Protein AF-A0A7Y2BTS1-F1 (afdb_monomer)

Structure (mmCIF, N/CA/C/O backbone):
data_AF-A0A7Y2BTS1-F1
#
_entry.id   AF-A0A7Y2BTS1-F1
#
loop_
_atom_site.group_PDB
_atom_site.id
_atom_site.type_symbol
_atom_site.label_atom_id
_atom_site.label_alt_id
_atom_site.label_comp_id
_atom_site.label_asym_id
_atom_site.label_entity_id
_atom_site.label_seq_id
_atom_site.pdbx_PDB_ins_code
_atom_site.Cartn_x
_atom_site.Cartn_y
_atom_site.Cartn_z
_atom_site.occupancy
_atom_site.B_iso_or_equiv
_atom_site.auth_seq_id
_atom_site.auth_comp_id
_atom_site.auth_asym_id
_atom_site.auth_atom_id
_atom_site.pdbx_PDB_model_num
ATOM 1 N N . MET A 1 1 ? 2.165 4.620 -6.516 1.00 86.62 1 MET A N 1
ATOM 2 C CA . MET A 1 1 ? 3.034 3.462 -6.844 1.00 86.62 1 MET A CA 1
ATOM 3 C C . MET A 1 1 ? 2.668 2.226 -6.031 1.00 86.62 1 MET A C 1
ATOM 5 O O . MET A 1 1 ? 2.229 1.261 -6.633 1.00 86.62 1 MET A O 1
ATOM 9 N N . LEU A 1 2 ? 2.795 2.242 -4.695 1.00 92.69 2 LEU A N 1
ATOM 10 C CA . LEU A 1 2 ? 2.495 1.068 -3.858 1.00 92.69 2 LEU A CA 1
ATOM 11 C C . LEU A 1 2 ? 1.050 0.572 -4.017 1.00 92.69 2 LEU A C 1
ATOM 13 O O . LEU A 1 2 ? 0.850 -0.603 -4.301 1.00 92.69 2 LEU A O 1
ATOM 17 N N . THR A 1 3 ? 0.068 1.476 -3.942 1.00 94.44 3 THR A N 1
ATOM 18 C CA . THR A 1 3 ? -1.348 1.172 -4.217 1.00 94.44 3 THR A CA 1
ATOM 19 C C . THR A 1 3 ? -1.511 0.492 -5.574 1.00 94.44 3 THR A C 1
ATOM 21 O O . THR A 1 3 ? -2.177 -0.527 -5.681 1.00 94.44 3 THR A O 1
ATOM 24 N N . ARG A 1 4 ? -0.810 0.984 -6.606 1.00 93.94 4 ARG A N 1
ATOM 25 C CA . ARG A 1 4 ? -0.838 0.394 -7.950 1.00 93.94 4 ARG A CA 1
ATOM 26 C C . ARG A 1 4 ? -0.290 -1.027 -7.978 1.00 93.94 4 ARG A C 1
ATOM 28 O O . ARG A 1 4 ? -0.976 -1.905 -8.480 1.00 93.94 4 ARG A O 1
ATOM 35 N N . LEU A 1 5 ? 0.892 -1.247 -7.404 1.00 95.25 5 LEU A N 1
ATOM 36 C CA . LEU A 1 5 ? 1.516 -2.569 -7.314 1.00 95.25 5 LEU A CA 1
ATOM 37 C C . LEU A 1 5 ? 0.623 -3.578 -6.597 1.00 95.25 5 LEU A C 1
ATOM 39 O O . LEU A 1 5 ? 0.469 -4.703 -7.059 1.00 95.25 5 LEU A O 1
ATOM 43 N N . TYR A 1 6 ? 0.041 -3.173 -5.474 1.00 96.50 6 TYR A N 1
ATOM 44 C CA . TYR A 1 6 ? -0.759 -4.066 -4.649 1.00 96.50 6 TYR A CA 1
ATOM 45 C C . TYR A 1 6 ? -2.118 -4.369 -5.306 1.00 96.50 6 TYR A C 1
ATOM 47 O O . TYR A 1 6 ? -2.554 -5.519 -5.292 1.00 96.50 6 TYR A O 1
ATOM 55 N N . THR A 1 7 ? -2.742 -3.390 -5.975 1.00 96.75 7 THR A N 1
ATOM 56 C CA . THR A 1 7 ? -3.927 -3.622 -6.820 1.00 96.75 7 THR A CA 1
ATOM 57 C C . THR A 1 7 ? -3.623 -4.600 -7.957 1.00 96.75 7 THR A C 1
ATOM 59 O O . THR A 1 7 ? -4.345 -5.584 -8.111 1.00 96.75 7 THR A O 1
ATOM 62 N N . ASP A 1 8 ? -2.549 -4.379 -8.725 1.00 97.12 8 ASP A N 1
ATOM 63 C CA . ASP A 1 8 ? -2.160 -5.274 -9.825 1.00 97.12 8 ASP A CA 1
ATOM 64 C C . ASP A 1 8 ? -1.844 -6.688 -9.319 1.00 97.12 8 ASP A C 1
ATOM 66 O O . ASP A 1 8 ? -2.210 -7.670 -9.965 1.00 97.12 8 ASP A O 1
ATOM 70 N N . PHE A 1 9 ? -1.212 -6.810 -8.149 1.00 97.62 9 PHE A N 1
ATOM 71 C CA . PHE A 1 9 ? -0.966 -8.098 -7.508 1.00 97.62 9 PHE A CA 1
ATOM 72 C C . PHE A 1 9 ? -2.275 -8.835 -7.199 1.00 97.62 9 PHE A C 1
ATOM 74 O O . PHE A 1 9 ? -2.427 -9.992 -7.592 1.00 97.62 9 PHE A O 1
ATOM 81 N N . LEU A 1 10 ? -3.231 -8.175 -6.535 1.00 96.56 10 LEU A N 1
ATOM 82 C CA . LEU A 1 10 ? -4.521 -8.780 -6.186 1.00 96.56 10 LEU A CA 1
ATOM 83 C C . LEU A 1 10 ? -5.284 -9.223 -7.438 1.00 96.56 10 LEU A C 1
ATOM 85 O O . LEU A 1 10 ? -5.817 -10.331 -7.485 1.00 96.56 10 LEU A O 1
ATOM 89 N N . LEU A 1 11 ? -5.257 -8.400 -8.485 1.00 96.25 11 LEU A N 1
ATOM 90 C CA . LEU A 1 11 ? -5.814 -8.747 -9.787 1.00 96.25 11 LEU A CA 1
ATOM 91 C C . LEU A 1 11 ? -5.115 -9.962 -10.407 1.00 96.25 11 LEU A C 1
ATOM 93 O O . LEU A 1 11 ? -5.789 -10.847 -10.935 1.00 96.25 11 LEU A O 1
ATOM 97 N N . ALA A 1 12 ? -3.783 -10.027 -10.344 1.00 96.44 12 ALA A N 1
ATOM 98 C CA . ALA A 1 12 ? -2.999 -11.134 -10.890 1.00 96.44 12 ALA A CA 1
ATOM 99 C C . ALA A 1 12 ? -3.315 -12.471 -10.199 1.00 96.44 12 ALA A C 1
ATOM 101 O O . ALA A 1 12 ? -3.287 -13.515 -10.847 1.00 96.44 12 ALA A O 1
ATOM 102 N N . VAL A 1 13 ? -3.672 -12.449 -8.910 1.00 95.38 13 VAL A N 1
ATOM 103 C CA . VAL A 1 13 ? -4.110 -13.643 -8.162 1.00 95.38 13 VAL A CA 1
ATOM 104 C C . VAL A 1 13 ? -5.625 -13.885 -8.221 1.00 95.38 13 VAL A C 1
ATOM 106 O O . VAL A 1 13 ? -6.146 -14.721 -7.486 1.00 95.38 13 VAL A O 1
ATOM 109 N N . GLY A 1 14 ? -6.339 -13.192 -9.114 1.00 94.62 14 GLY A N 1
ATOM 110 C CA . GLY A 1 14 ? -7.758 -13.428 -9.394 1.00 94.62 14 GLY A CA 1
ATOM 111 C C . GLY A 1 14 ? -8.732 -12.818 -8.384 1.00 94.62 14 GLY A C 1
ATOM 112 O O . GLY A 1 14 ? -9.894 -13.221 -8.357 1.00 94.62 14 GLY A O 1
ATOM 113 N N . ARG A 1 15 ? -8.282 -11.868 -7.560 1.00 95.19 15 ARG A N 1
ATOM 114 C CA . ARG A 1 15 ? -9.135 -11.125 -6.619 1.00 95.19 15 ARG A CA 1
ATOM 115 C C . ARG A 1 15 ? -9.700 -9.860 -7.271 1.00 95.19 15 ARG A C 1
ATOM 117 O O . ARG A 1 15 ? -9.279 -9.473 -8.362 1.00 95.19 15 ARG A O 1
ATOM 124 N N . ASP A 1 16 ? -10.661 -9.216 -6.608 1.00 94.62 16 ASP A N 1
ATOM 125 C CA . ASP A 1 16 ? -11.331 -8.009 -7.111 1.00 94.62 16 ASP A CA 1
ATOM 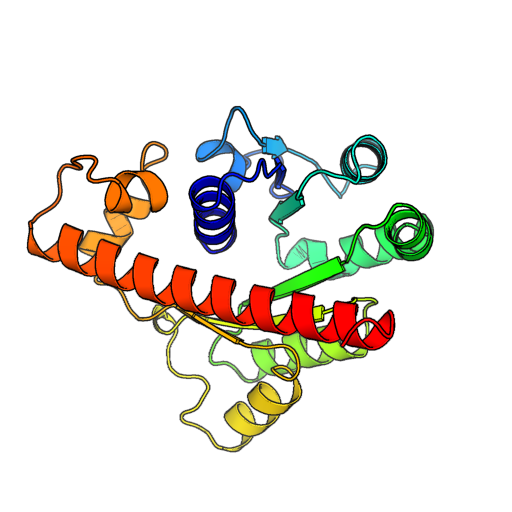126 C C . ASP A 1 16 ? -11.199 -6.818 -6.143 1.00 94.62 16 ASP A C 1
ATOM 128 O O . ASP A 1 16 ? -12.158 -6.471 -5.453 1.00 94.62 16 ASP A O 1
ATOM 132 N N . PRO A 1 17 ? -10.036 -6.151 -6.074 1.00 96.81 17 PRO A N 1
ATOM 133 C CA . PRO A 1 17 ? -9.861 -5.009 -5.181 1.00 96.81 17 PRO A CA 1
ATOM 134 C C . PRO A 1 17 ? -10.742 -3.812 -5.571 1.00 96.81 17 PRO A C 1
ATOM 136 O O . PRO A 1 17 ? -11.001 -3.582 -6.753 1.00 96.81 17 PRO A O 1
ATOM 139 N N . LEU A 1 18 ? -11.171 -3.010 -4.600 1.00 97.88 18 LEU A N 1
ATOM 140 C CA . LEU A 1 18 ? -11.662 -1.647 -4.820 1.00 97.88 18 LEU A CA 1
ATOM 141 C C . LEU A 1 18 ? -10.679 -0.651 -4.205 1.00 97.88 18 LEU A C 1
ATOM 143 O O . LEU A 1 18 ? -10.296 -0.785 -3.043 1.00 97.88 18 LEU A O 1
ATOM 147 N N . VAL A 1 19 ? -10.288 0.365 -4.970 1.00 97.88 19 VAL A N 1
ATOM 148 C CA . VAL A 1 19 ? -9.406 1.424 -4.475 1.00 97.88 19 VAL A CA 1
ATOM 149 C C . VAL A 1 19 ? -10.232 2.592 -3.937 1.00 97.88 19 VAL A C 1
ATOM 151 O O . VAL A 1 19 ? -11.011 3.203 -4.661 1.00 97.88 19 VAL A O 1
ATOM 154 N N . ILE A 1 20 ? -10.042 2.940 -2.671 1.00 97.50 20 ILE A N 1
ATOM 155 C CA . ILE A 1 20 ? -10.579 4.156 -2.062 1.00 97.50 20 ILE A CA 1
ATOM 156 C C . ILE A 1 20 ? -9.474 5.211 -2.117 1.00 97.50 20 ILE A C 1
ATOM 158 O O . ILE A 1 20 ? -8.509 5.159 -1.359 1.00 97.50 20 ILE A O 1
ATOM 162 N N . ASP A 1 21 ? -9.596 6.159 -3.037 1.00 97.00 21 ASP A N 1
ATOM 163 C CA . ASP A 1 21 ? -8.619 7.221 -3.248 1.00 97.00 21 ASP A CA 1
ATOM 164 C C . ASP A 1 21 ? -8.985 8.449 -2.409 1.00 97.00 21 ASP A C 1
ATOM 166 O O . ASP A 1 21 ? -9.945 9.166 -2.702 1.00 97.00 21 ASP A O 1
ATOM 170 N N . ALA A 1 22 ? -8.224 8.695 -1.341 1.00 96.12 22 ALA A N 1
ATOM 171 C CA . ALA A 1 22 ? -8.450 9.833 -0.456 1.00 96.12 22 ALA A CA 1
ATOM 172 C C . ALA A 1 22 ? -7.758 11.124 -0.938 1.00 96.12 22 ALA A C 1
ATOM 174 O O . ALA A 1 22 ? -7.795 12.147 -0.245 1.00 96.12 22 ALA A O 1
ATOM 175 N N . ASN A 1 23 ? -7.119 11.119 -2.114 1.00 92.88 23 ASN A N 1
ATOM 176 C CA . ASN A 1 23 ? -6.471 12.290 -2.698 1.00 92.88 23 ASN A CA 1
ATOM 177 C C . ASN A 1 23 ? -7.452 13.140 -3.529 1.00 92.88 23 ASN A C 1
ATOM 179 O O . ASN A 1 23 ? -7.235 13.412 -4.706 1.00 92.88 23 ASN A O 1
ATOM 183 N N . SER A 1 24 ? -8.552 13.558 -2.902 1.00 92.12 24 SER A N 1
ATOM 184 C CA . SER A 1 24 ? -9.567 14.427 -3.509 1.00 92.12 24 SER A CA 1
ATOM 185 C C . SER A 1 24 ? -9.071 15.877 -3.703 1.00 92.12 24 SER A C 1
ATOM 187 O O . SER A 1 24 ? -8.390 16.395 -2.809 1.00 92.12 24 SER A O 1
ATOM 189 N N . PRO A 1 25 ? -9.517 16.584 -4.767 1.00 87.44 25 PRO A N 1
ATOM 190 C CA . PRO A 1 25 ? -10.465 16.130 -5.796 1.00 87.44 25 PRO A CA 1
ATOM 191 C C . PRO A 1 25 ? -9.830 15.404 -6.987 1.00 87.44 25 PRO A C 1
ATOM 193 O O . PRO A 1 25 ? -10.569 14.817 -7.771 1.00 87.44 25 PRO A O 1
ATOM 196 N N . GLU A 1 26 ? -8.509 15.466 -7.160 1.00 84.81 26 GLU A N 1
ATOM 197 C CA . GLU A 1 26 ? -7.869 15.007 -8.395 1.00 84.81 26 GLU A CA 1
ATOM 198 C C . GLU A 1 26 ? -7.870 13.480 -8.543 1.00 84.81 26 GLU A C 1
ATOM 200 O O . GLU A 1 26 ? -8.105 12.993 -9.643 1.00 84.81 26 GLU A O 1
ATOM 205 N N . GLY A 1 27 ? -7.643 12.740 -7.453 1.00 82.25 27 GLY A N 1
ATOM 206 C CA . GLY A 1 27 ? -7.531 11.280 -7.445 1.00 82.25 27 GLY A CA 1
ATOM 207 C C . GLY A 1 27 ? -6.289 10.784 -8.190 1.00 82.25 27 GLY A C 1
ATOM 208 O O . GLY A 1 27 ? -6.218 10.805 -9.416 1.00 82.25 27 GLY A O 1
ATOM 209 N N . THR A 1 28 ? -5.275 10.316 -7.465 1.0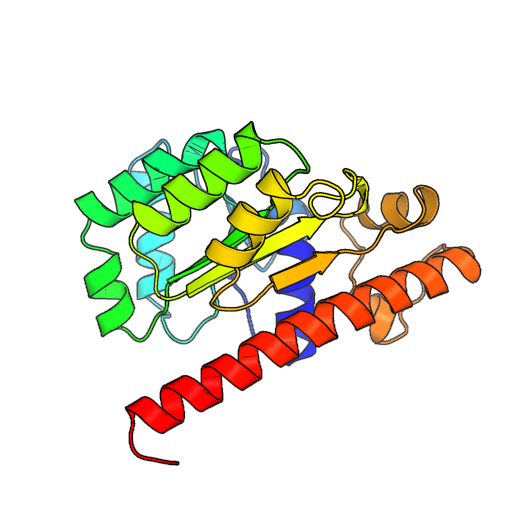0 87.06 28 THR A N 1
ATOM 210 C CA . THR A 1 28 ? -4.059 9.773 -8.094 1.00 87.06 28 THR A CA 1
ATOM 211 C C . THR A 1 28 ? -4.232 8.312 -8.484 1.00 87.06 28 THR A C 1
ATOM 213 O O . THR A 1 28 ? -3.956 7.940 -9.622 1.00 87.06 28 THR A O 1
ATOM 216 N N . ALA A 1 29 ? -4.701 7.476 -7.562 1.00 89.75 29 ALA A N 1
ATOM 217 C CA . ALA A 1 29 ? -4.954 6.071 -7.831 1.00 89.75 29 ALA A CA 1
ATOM 218 C C . ALA A 1 29 ? -6.145 5.874 -8.777 1.00 89.75 29 ALA A C 1
ATOM 220 O O . ALA A 1 29 ? -6.131 4.948 -9.590 1.00 89.75 29 ALA A O 1
ATOM 221 N N . ALA A 1 30 ? -7.132 6.772 -8.723 1.00 92.25 30 ALA A N 1
ATOM 222 C CA . ALA A 1 30 ? -8.292 6.727 -9.603 1.00 92.25 30 ALA A CA 1
ATOM 223 C C . ALA A 1 30 ? -7.941 6.890 -11.089 1.00 92.25 30 ALA A C 1
ATOM 225 O O . ALA A 1 30 ? -8.577 6.270 -11.938 1.00 92.25 30 ALA A O 1
ATOM 226 N N . GLY A 1 31 ? -6.880 7.642 -11.405 1.00 91.25 31 GLY A N 1
ATOM 227 C CA . GLY A 1 31 ? -6.371 7.758 -12.773 1.00 91.25 31 GLY A CA 1
ATOM 228 C C . GLY A 1 31 ? -5.860 6.435 -13.356 1.00 91.25 31 GLY A C 1
ATOM 229 O O . GLY A 1 31 ? -5.965 6.231 -14.559 1.00 91.25 31 GLY A O 1
ATOM 230 N N . TYR A 1 32 ? -5.355 5.524 -12.517 1.00 92.25 32 TYR A N 1
ATOM 231 C CA . TYR A 1 32 ? -4.874 4.199 -12.940 1.00 92.25 32 TYR A CA 1
ATOM 232 C C . TYR A 1 32 ? -5.981 3.137 -12.972 1.00 92.25 32 TYR A C 1
ATOM 234 O O . TYR A 1 32 ? -5.851 2.120 -13.644 1.00 92.25 32 TYR A O 1
ATOM 242 N N . TYR A 1 33 ? -7.060 3.344 -12.214 1.00 93.38 33 TYR A N 1
ATOM 243 C CA . TYR A 1 33 ? -8.105 2.346 -11.979 1.00 93.38 33 TYR A CA 1
ATOM 244 C C . TYR A 1 33 ? -9.511 2.963 -12.040 1.00 93.38 33 TYR A C 1
ATOM 246 O O . TYR A 1 33 ? -10.268 2.832 -11.073 1.00 93.38 33 TYR A O 1
ATOM 254 N N . PRO A 1 34 ? -9.902 3.631 -13.141 1.00 92.31 34 PRO A N 1
ATOM 255 C CA . PRO A 1 34 ? -11.144 4.407 -13.196 1.00 92.31 34 PRO A CA 1
ATOM 256 C C . PRO A 1 34 ? -12.397 3.565 -12.910 1.00 92.31 34 PRO A C 1
ATOM 258 O O . PRO A 1 34 ? -13.289 4.015 -12.199 1.00 92.31 34 PRO A O 1
ATOM 261 N N . ASP A 1 35 ? -12.429 2.310 -13.364 1.00 93.06 35 ASP A N 1
ATOM 262 C CA . ASP A 1 35 ? -13.580 1.409 -13.179 1.00 93.06 35 ASP A CA 1
ATOM 263 C C . ASP A 1 35 ? -13.580 0.659 -11.835 1.00 93.06 35 ASP A C 1
ATOM 265 O O . ASP A 1 35 ? -14.463 -0.149 -11.549 1.00 93.06 35 ASP A O 1
ATOM 269 N N . ARG A 1 36 ? -12.550 0.874 -11.014 1.00 94.94 36 ARG A N 1
ATOM 270 C CA . ARG A 1 36 ? -12.295 0.129 -9.770 1.00 94.94 36 ARG A CA 1
ATOM 271 C C . ARG A 1 36 ? -11.734 1.025 -8.673 1.00 94.94 36 ARG A C 1
ATOM 273 O O . ARG A 1 36 ? -11.001 0.576 -7.788 1.00 94.94 36 ARG A O 1
ATOM 280 N N . SER A 1 37 ? -12.111 2.295 -8.720 1.00 96.81 37 SER A N 1
ATOM 281 C CA . SER A 1 37 ? -11.761 3.275 -7.711 1.00 96.81 37 SER A CA 1
ATOM 282 C C . SER A 1 37 ? -12.937 4.183 -7.380 1.00 96.81 37 SER A C 1
ATOM 284 O O . SER A 1 37 ? -13.822 4.420 -8.201 1.00 96.81 37 SER A O 1
ATOM 286 N N . ILE A 1 38 ? -12.935 4.703 -6.158 1.00 96.56 38 ILE A N 1
ATOM 287 C CA . ILE A 1 38 ? -13.798 5.802 -5.739 1.00 96.56 38 ILE A CA 1
ATOM 288 C C . ILE A 1 38 ? -12.932 6.898 -5.128 1.00 96.56 38 ILE A C 1
ATOM 290 O O . ILE A 1 38 ? -12.080 6.622 -4.286 1.00 96.56 38 ILE A O 1
ATOM 294 N N . ILE A 1 39 ? -13.147 8.145 -5.544 1.00 97.12 39 ILE A N 1
ATOM 295 C CA . ILE A 1 39 ? -12.490 9.304 -4.932 1.00 97.12 39 ILE A CA 1
ATOM 296 C C . ILE A 1 39 ? -13.343 9.765 -3.753 1.00 97.12 39 ILE A C 1
ATOM 298 O O . ILE A 1 39 ? -14.537 10.037 -3.908 1.00 97.12 39 ILE A O 1
ATOM 302 N N . VAL A 1 40 ? -12.732 9.884 -2.576 1.00 96.81 40 VAL A N 1
ATOM 303 C CA . VAL A 1 40 ? -13.400 10.336 -1.352 1.00 96.81 40 VAL A CA 1
ATOM 304 C C . VAL A 1 40 ? -12.676 11.534 -0.746 1.00 96.81 40 VAL A C 1
ATOM 306 O O . VAL A 1 40 ? -11.453 11.570 -0.636 1.00 96.81 40 VAL A O 1
ATOM 309 N N . ASP A 1 41 ? -13.440 12.532 -0.303 1.00 95.81 41 ASP A N 1
ATOM 310 C CA . ASP A 1 41 ? -12.900 13.622 0.511 1.00 95.81 41 ASP A CA 1
ATOM 311 C C . ASP A 1 41 ? -13.093 13.295 1.992 1.00 95.81 41 ASP A C 1
ATOM 313 O O . ASP A 1 41 ? -14.151 13.564 2.569 1.00 95.81 41 ASP A O 1
ATOM 317 N N . LEU A 1 42 ? -12.055 12.751 2.628 1.00 95.19 42 LEU A N 1
ATOM 318 C CA . LEU A 1 42 ? -12.078 12.451 4.063 1.00 95.19 42 LEU A CA 1
ATOM 319 C C . LEU A 1 42 ? -12.187 13.708 4.938 1.00 95.19 42 LEU A C 1
ATOM 321 O O . LEU A 1 42 ? -12.391 13.593 6.146 1.00 95.19 42 LEU A O 1
ATOM 325 N N . ASN A 1 43 ? -12.094 14.920 4.374 1.00 94.62 43 ASN A N 1
ATOM 326 C CA . ASN A 1 43 ? -12.400 16.145 5.108 1.00 94.62 43 ASN A CA 1
ATOM 327 C C . ASN A 1 43 ? -13.886 16.456 5.224 1.00 94.62 43 ASN A C 1
ATOM 329 O O . ASN A 1 43 ? -14.258 17.355 5.980 1.00 94.62 43 ASN A O 1
ATOM 333 N N . ARG A 1 44 ? -14.731 15.725 4.502 1.00 96.00 44 ARG A N 1
ATOM 334 C CA . ARG A 1 44 ? -16.179 15.880 4.521 1.00 96.00 44 ARG A CA 1
ATOM 335 C C . ARG A 1 44 ? -16.793 14.630 5.125 1.00 96.00 44 ARG A C 1
ATOM 337 O O . ARG A 1 44 ? -16.490 13.529 4.683 1.00 96.00 44 ARG A O 1
ATOM 344 N N . VAL A 1 45 ? -17.752 14.815 6.031 1.00 95.44 45 VAL A N 1
ATOM 345 C CA . VAL A 1 45 ? -18.535 13.713 6.620 1.00 95.44 45 VAL A CA 1
ATOM 346 C C . VAL A 1 45 ? -19.094 12.789 5.536 1.00 95.44 45 VAL A C 1
ATOM 348 O O . VAL A 1 45 ? -18.991 11.576 5.639 1.00 95.44 45 VAL A O 1
ATOM 351 N N . LYS A 1 46 ? -19.595 13.348 4.425 1.00 96.69 46 LYS A N 1
ATOM 352 C CA . LYS A 1 46 ? -20.073 12.540 3.295 1.00 96.69 46 LYS A CA 1
ATOM 353 C C . LYS A 1 46 ? -18.989 11.616 2.721 1.00 96.69 46 LYS A C 1
ATOM 355 O O . LYS A 1 46 ? -19.298 10.474 2.407 1.00 96.69 46 LYS A O 1
ATOM 360 N N . GLY A 1 47 ? -17.754 12.096 2.558 1.00 95.88 47 GLY A N 1
ATOM 361 C CA . GLY A 1 47 ? -16.653 11.286 2.029 1.00 95.88 47 GLY A CA 1
ATOM 362 C C . GLY A 1 47 ? -16.200 10.211 3.014 1.00 95.88 47 GLY A C 1
ATOM 363 O O . GLY A 1 47 ? -15.963 9.084 2.598 1.00 95.88 47 GLY A O 1
ATOM 364 N N . GLN A 1 48 ? -16.180 10.535 4.311 1.00 96.25 48 GLN A N 1
ATOM 365 C CA . GLN A 1 48 ? -15.927 9.573 5.390 1.00 96.25 48 GLN A CA 1
ATOM 366 C C . GLN A 1 48 ? -16.956 8.433 5.363 1.00 96.25 48 GLN A C 1
ATOM 368 O O . GLN A 1 48 ? -16.575 7.281 5.186 1.00 96.25 48 GLN A O 1
ATOM 373 N N . MET A 1 49 ? -18.252 8.762 5.418 1.00 96.50 49 MET A N 1
ATOM 374 C CA . MET A 1 49 ? -19.331 7.767 5.369 1.00 96.50 49 MET A CA 1
ATOM 375 C C . MET A 1 49 ? -19.283 6.944 4.080 1.00 96.50 49 MET A C 1
ATOM 377 O O . MET A 1 49 ? -19.359 5.726 4.129 1.00 96.50 49 MET A O 1
ATOM 381 N N . THR A 1 50 ? -19.061 7.589 2.926 1.00 96.62 50 THR A N 1
ATOM 382 C CA . THR A 1 50 ? -18.961 6.876 1.639 1.00 96.62 50 THR A CA 1
ATOM 383 C C . THR A 1 50 ? -17.856 5.820 1.670 1.00 96.62 50 THR A C 1
ATOM 385 O O . THR A 1 50 ? -18.082 4.706 1.209 1.00 96.62 50 THR A O 1
ATOM 388 N N . ALA A 1 51 ? -16.677 6.140 2.213 1.00 95.69 51 ALA A N 1
ATOM 389 C CA . ALA A 1 51 ? -15.572 5.189 2.298 1.00 95.69 51 ALA A CA 1
ATOM 390 C C . ALA A 1 51 ? -15.908 3.994 3.205 1.00 95.69 51 ALA A C 1
ATOM 392 O O . ALA A 1 51 ? -15.731 2.847 2.798 1.00 95.69 51 ALA A O 1
ATOM 393 N N . LEU A 1 52 ? -16.404 4.262 4.414 1.00 95.88 52 LEU A N 1
ATOM 394 C CA . LEU A 1 52 ? -16.648 3.226 5.418 1.00 95.88 52 LEU A CA 1
ATOM 395 C C . LEU A 1 52 ? -17.853 2.345 5.074 1.00 95.88 52 LEU A C 1
ATOM 397 O O . LEU A 1 52 ? -17.735 1.120 5.099 1.00 95.88 52 LEU A O 1
ATOM 401 N N . ASP A 1 53 ? -18.970 2.948 4.662 1.00 95.75 53 ASP A N 1
ATOM 402 C CA . ASP A 1 53 ? -20.181 2.217 4.273 1.00 95.75 53 ASP A CA 1
ATOM 403 C C . ASP A 1 53 ? -19.910 1.300 3.075 1.00 95.75 53 ASP A C 1
ATOM 405 O O . ASP A 1 53 ? -20.414 0.180 3.021 1.00 95.75 53 ASP A O 1
ATOM 409 N N . THR A 1 54 ? -19.078 1.747 2.124 1.00 96.12 54 THR A N 1
ATOM 410 C CA . THR A 1 54 ? -18.686 0.924 0.970 1.00 96.12 54 THR A CA 1
ATOM 411 C C . THR A 1 54 ? -17.983 -0.356 1.419 1.00 96.12 54 THR A C 1
ATOM 413 O O . THR A 1 54 ? -18.309 -1.426 0.909 1.00 96.12 54 THR A O 1
ATOM 416 N N . MET A 1 55 ? -17.065 -0.264 2.388 1.00 96.25 55 MET A N 1
ATOM 417 C CA . MET A 1 55 ? -16.336 -1.428 2.902 1.00 96.25 55 MET A CA 1
ATOM 418 C C . MET A 1 55 ? -17.251 -2.408 3.639 1.00 96.25 55 MET A C 1
ATOM 420 O O . MET A 1 55 ? -17.155 -3.615 3.431 1.00 96.25 55 MET A O 1
ATOM 424 N N . LEU A 1 56 ? -18.171 -1.900 4.463 1.00 95.12 56 LEU A N 1
ATOM 425 C CA . LEU A 1 56 ? -19.089 -2.737 5.246 1.00 95.12 56 LEU A CA 1
ATOM 426 C C . LEU A 1 56 ? -20.220 -3.351 4.411 1.00 95.12 56 LEU A C 1
ATOM 428 O O . LEU A 1 56 ? -20.800 -4.354 4.820 1.00 95.12 56 LEU A O 1
ATOM 432 N N . MET A 1 57 ? -20.549 -2.775 3.251 1.00 95.50 57 MET A N 1
ATOM 433 C CA . MET A 1 57 ? -21.599 -3.299 2.371 1.00 95.50 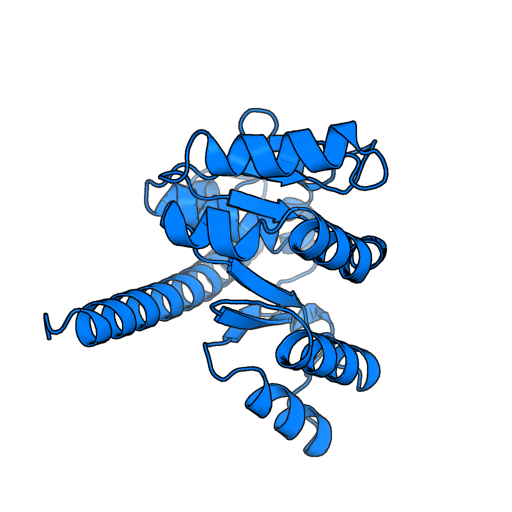57 MET A CA 1
ATOM 434 C C . MET A 1 57 ? -21.173 -4.566 1.615 1.00 95.50 57 MET A C 1
ATOM 436 O O . MET A 1 57 ? -22.032 -5.385 1.291 1.00 95.50 57 MET A O 1
ATOM 440 N N . MET A 1 58 ? -19.877 -4.726 1.331 1.00 93.81 58 MET A N 1
ATOM 441 C CA . MET A 1 58 ? -19.307 -5.902 0.656 1.00 93.81 58 MET A CA 1
ATOM 442 C C . MET A 1 58 ? -18.009 -6.332 1.367 1.00 93.81 58 MET A C 1
ATOM 444 O O . MET A 1 58 ? -16.917 -6.142 0.818 1.00 93.81 58 MET A O 1
ATOM 448 N N . PRO A 1 59 ? -18.082 -6.847 2.607 1.00 91.81 59 PRO A N 1
ATOM 449 C 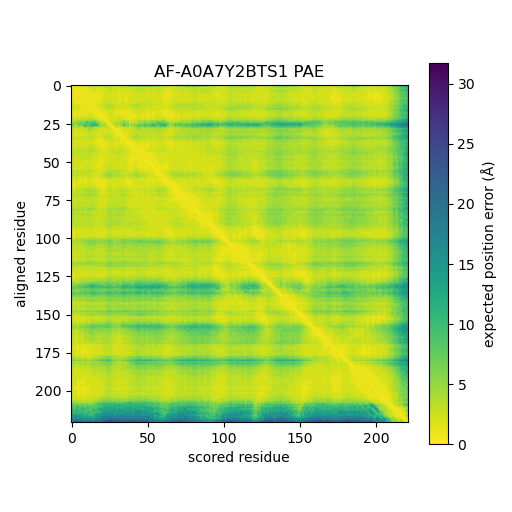CA . PRO A 1 59 ? -16.900 -7.167 3.411 1.00 91.81 59 PRO A CA 1
ATOM 450 C C . PRO A 1 59 ? -16.054 -8.316 2.836 1.00 91.81 59 PRO A C 1
ATOM 452 O O . PRO A 1 59 ? -14.903 -8.492 3.216 1.00 91.81 59 PRO A O 1
ATOM 455 N N . GLU A 1 60 ? -16.588 -9.093 1.895 1.00 90.56 60 GLU A N 1
ATOM 456 C CA . GLU A 1 60 ? -15.867 -10.143 1.171 1.00 90.56 60 GLU A CA 1
ATOM 457 C C . GLU A 1 60 ? -14.881 -9.615 0.115 1.00 90.56 60 GLU A C 1
ATOM 459 O O . GLU A 1 60 ? -14.101 -10.388 -0.447 1.00 90.56 60 GLU A O 1
ATOM 464 N N . ARG A 1 61 ? -14.930 -8.314 -0.189 1.00 94.25 61 ARG A N 1
ATOM 465 C CA . ARG A 1 61 ? -14.078 -7.664 -1.186 1.00 94.25 61 ARG A CA 1
ATOM 466 C C . ARG A 1 61 ? -12.794 -7.123 -0.552 1.00 94.25 61 ARG A C 1
ATOM 468 O O . ARG A 1 61 ? -12.800 -6.658 0.581 1.00 94.25 61 ARG A O 1
ATOM 475 N N . ASP A 1 62 ? -11.695 -7.112 -1.310 1.00 95.50 62 ASP A N 1
ATOM 476 C CA . ASP A 1 62 ? -10.472 -6.426 -0.882 1.00 95.50 62 ASP A CA 1
ATOM 477 C C . ASP A 1 62 ? -10.586 -4.910 -1.099 1.00 95.50 62 ASP A C 1
ATOM 479 O O . ASP A 1 62 ? -11.011 -4.455 -2.164 1.00 95.50 62 ASP A O 1
ATOM 483 N N . TYR A 1 63 ? -10.130 -4.118 -0.128 1.00 97.31 63 TYR A N 1
ATOM 484 C CA . TYR A 1 63 ? -10.121 -2.656 -0.211 1.00 97.31 63 TYR A CA 1
ATOM 485 C C . TYR A 1 63 ? -8.713 -2.108 -0.031 1.00 97.31 63 TYR A C 1
ATOM 487 O O . TYR A 1 63 ? -8.005 -2.477 0.904 1.00 97.31 63 TYR A O 1
ATOM 495 N N . LEU A 1 64 ? -8.306 -1.206 -0.921 1.00 97.19 64 LEU A N 1
ATOM 496 C CA . LEU A 1 64 ? -7.044 -0.480 -0.805 1.00 97.19 64 LEU A CA 1
ATOM 497 C C . LEU A 1 64 ? -7.339 0.997 -0.623 1.00 97.19 64 LEU A C 1
ATOM 499 O O . LEU A 1 64 ? -7.881 1.633 -1.521 1.00 97.19 64 LEU A O 1
ATOM 503 N N . ILE A 1 65 ? -6.949 1.549 0.519 1.00 96.69 65 ILE A N 1
ATOM 504 C CA . ILE A 1 65 ? -7.122 2.972 0.803 1.00 96.69 65 ILE A CA 1
ATOM 505 C C . ILE A 1 65 ? -5.821 3.691 0.449 1.00 96.69 65 ILE A C 1
ATOM 507 O O . ILE A 1 65 ? -4.818 3.553 1.151 1.00 96.69 65 ILE A O 1
ATOM 511 N N . ASP A 1 66 ? -5.830 4.462 -0.640 1.00 96.06 66 ASP A N 1
ATOM 512 C CA . ASP A 1 66 ? -4.713 5.342 -0.988 1.00 96.06 66 ASP A CA 1
ATOM 513 C C . ASP A 1 66 ? -4.789 6.595 -0.116 1.00 96.06 66 ASP A C 1
ATOM 515 O O . ASP A 1 66 ? -5.526 7.540 -0.410 1.00 96.06 66 ASP A O 1
ATOM 519 N N . LEU A 1 67 ? -4.080 6.562 1.015 1.00 94.88 67 LEU A N 1
ATOM 520 C CA . LEU A 1 67 ? -4.173 7.572 2.063 1.00 94.88 67 LEU A CA 1
ATOM 521 C C . LEU A 1 67 ? -2.971 8.530 2.025 1.00 94.88 67 LEU A C 1
ATOM 523 O O . LEU A 1 67 ? -1.856 8.144 2.387 1.00 94.88 67 LEU A O 1
ATOM 527 N N . PRO A 1 68 ? -3.166 9.813 1.669 1.00 92.06 68 PRO A N 1
ATOM 528 C CA . PRO A 1 68 ? -2.118 10.812 1.798 1.00 92.06 68 PRO A CA 1
ATOM 529 C C . PRO A 1 68 ? -1.682 10.981 3.257 1.00 92.06 68 PRO A C 1
ATOM 531 O O . PRO A 1 68 ? -2.525 11.114 4.143 1.00 92.06 68 PRO A O 1
ATOM 534 N N . ALA A 1 69 ? -0.375 11.114 3.504 1.00 86.69 69 ALA A N 1
ATOM 535 C CA . ALA A 1 69 ? 0.178 11.269 4.857 1.00 86.69 69 ALA A CA 1
ATOM 536 C C . ALA A 1 69 ? -0.481 12.402 5.674 1.00 86.69 69 ALA A C 1
ATOM 538 O O . ALA A 1 69 ? -0.694 12.270 6.875 1.00 86.69 69 ALA A O 1
ATOM 539 N N . ARG A 1 70 ? -0.883 13.500 5.015 1.00 89.75 70 ARG A N 1
ATOM 540 C CA . ARG A 1 70 ? -1.582 14.636 5.652 1.00 89.75 70 ARG A CA 1
ATOM 541 C C . ARG A 1 70 ? -2.958 14.284 6.237 1.00 89.75 70 ARG A C 1
ATOM 543 O O . ARG A 1 70 ? -3.468 15.037 7.058 1.00 89.75 70 ARG A O 1
ATOM 550 N N . LEU A 1 71 ? -3.578 13.197 5.778 1.00 92.88 71 LEU A N 1
ATOM 551 C CA . LEU A 1 71 ? -4.886 12.720 6.235 1.00 92.88 71 LEU A CA 1
ATOM 552 C C . LEU A 1 71 ? -4.767 11.555 7.221 1.00 92.88 71 LEU A C 1
ATOM 554 O O . LEU A 1 71 ? -5.792 11.062 7.673 1.00 92.88 71 LEU A O 1
ATOM 558 N N . PHE A 1 72 ? -3.546 11.133 7.563 1.00 89.81 72 PHE A N 1
ATOM 559 C CA . PHE A 1 72 ? -3.311 9.921 8.337 1.00 89.81 72 PHE A CA 1
ATOM 560 C C . PHE A 1 72 ? -4.014 9.943 9.699 1.00 89.81 72 PHE A C 1
ATOM 562 O O . PHE A 1 72 ? -4.912 9.142 9.922 1.00 89.81 72 PHE A O 1
ATOM 569 N N . SER A 1 73 ? -3.673 10.893 10.578 1.00 89.81 73 SER A N 1
ATOM 570 C CA . SER A 1 73 ? -4.303 10.999 11.906 1.00 89.81 73 SER A CA 1
ATOM 571 C C . SER A 1 73 ? -5.818 11.129 11.808 1.00 89.81 73 SER A C 1
ATOM 573 O O . SER A 1 73 ? -6.543 10.370 12.432 1.00 89.81 73 SER A O 1
ATOM 575 N N . LYS A 1 74 ? -6.290 12.000 10.910 1.00 92.12 74 LYS A N 1
ATOM 576 C CA . LYS A 1 74 ? -7.719 12.217 10.689 1.00 92.12 74 LYS A CA 1
ATOM 577 C C . LYS A 1 74 ? -8.462 10.946 10.285 1.00 92.12 74 LYS A C 1
ATOM 579 O O . LYS A 1 74 ? -9.606 10.764 10.677 1.00 92.12 74 LYS A O 1
ATOM 584 N N . PHE A 1 75 ? -7.853 10.106 9.454 1.00 94.00 75 PHE A N 1
ATOM 585 C CA . PHE A 1 75 ? -8.469 8.853 9.045 1.00 94.00 75 PHE A CA 1
ATOM 586 C C . PHE A 1 75 ? -8.707 7.950 10.255 1.00 94.00 75 PHE A C 1
ATOM 588 O O . PHE A 1 75 ? -9.818 7.462 10.421 1.00 94.00 75 PHE A O 1
ATOM 595 N N . PHE A 1 76 ? -7.717 7.796 11.134 1.00 92.75 76 PHE A N 1
ATOM 596 C CA . PHE A 1 76 ? -7.878 6.988 12.342 1.00 92.75 76 PHE A CA 1
ATOM 597 C C . PHE A 1 76 ? -8.812 7.615 13.376 1.00 92.75 76 PHE A C 1
ATOM 599 O O . PHE A 1 76 ? -9.588 6.874 13.970 1.00 92.75 76 PHE A O 1
ATOM 606 N N . ASP A 1 77 ? -8.811 8.944 13.523 1.00 93.25 77 ASP A N 1
ATOM 607 C CA . ASP A 1 77 ? -9.799 9.646 14.354 1.00 93.25 77 ASP A CA 1
ATOM 608 C C . ASP A 1 77 ? -11.223 9.298 13.884 1.00 93.25 77 ASP A C 1
ATOM 610 O O . ASP A 1 77 ? -12.086 8.955 14.682 1.00 93.25 77 ASP A O 1
ATOM 614 N N . VAL A 1 78 ? -11.454 9.289 12.564 1.00 94.31 78 VAL A N 1
ATOM 615 C CA . VAL A 1 78 ? -12.742 8.902 11.966 1.00 94.31 78 VAL A CA 1
ATOM 616 C C . VAL A 1 78 ? -13.067 7.425 12.206 1.00 94.31 78 VAL A C 1
ATOM 618 O O . VAL A 1 78 ? -14.222 7.099 12.477 1.00 94.31 78 VAL A O 1
ATOM 621 N N . LEU A 1 79 ? -12.081 6.522 12.113 1.00 94.56 79 LEU A N 1
ATOM 622 C CA . LEU A 1 79 ? -12.302 5.100 12.405 1.00 94.56 79 LEU A CA 1
ATOM 623 C C . LEU A 1 79 ? -12.705 4.876 13.869 1.00 94.56 79 LEU A C 1
ATOM 625 O O . LEU A 1 79 ? -13.545 4.018 14.135 1.00 94.56 79 LEU A O 1
ATOM 629 N N . GLU A 1 80 ? -12.115 5.627 14.800 1.00 93.38 80 GLU A N 1
ATOM 630 C CA . GLU A 1 80 ? -12.437 5.568 16.228 1.00 93.38 80 GLU A CA 1
ATOM 631 C C . GLU A 1 80 ? -13.811 6.186 16.522 1.00 93.38 80 GLU A C 1
ATOM 633 O O . GLU A 1 80 ? -14.651 5.535 17.141 1.00 93.38 80 GLU A O 1
ATOM 638 N N . GLU A 1 81 ? -14.082 7.398 16.023 1.00 93.81 81 GLU A N 1
ATOM 639 C CA . GLU A 1 81 ? -15.359 8.105 16.208 1.00 93.81 81 GLU A CA 1
ATOM 640 C C . GLU A 1 81 ? -16.566 7.287 15.728 1.00 93.81 81 GLU A C 1
ATOM 642 O O . GLU A 1 81 ? -17.646 7.369 16.316 1.00 93.81 81 GLU A O 1
ATOM 647 N N . LEU A 1 82 ? -16.385 6.499 14.665 1.00 92.50 82 LEU A N 1
ATOM 648 C CA . LEU A 1 82 ? -17.433 5.676 14.061 1.00 92.50 82 LEU A CA 1
ATOM 649 C C . LEU A 1 82 ? -17.385 4.208 14.501 1.00 92.50 82 LEU A C 1
ATOM 651 O O . LEU A 1 82 ? -18.124 3.396 13.958 1.00 92.50 82 LEU A O 1
ATOM 655 N N . ASN A 1 83 ? -16.529 3.856 15.466 1.00 92.62 83 ASN A N 1
ATOM 656 C CA . ASN A 1 83 ? -16.304 2.482 15.930 1.00 92.62 83 ASN A CA 1
ATOM 657 C C . ASN A 1 83 ? -16.038 1.463 14.798 1.00 92.62 83 ASN A C 1
ATOM 659 O O . ASN A 1 83 ? -16.329 0.269 14.911 1.00 92.62 83 ASN A O 1
ATOM 663 N N . PHE A 1 84 ? -15.460 1.926 13.688 1.00 93.81 84 PHE A N 1
ATOM 664 C CA . PHE A 1 84 ? -15.349 1.154 12.454 1.00 93.81 84 PHE A CA 1
ATOM 665 C C . PHE A 1 84 ? -14.481 -0.094 12.622 1.00 93.81 84 PHE A C 1
ATOM 667 O O . PHE A 1 84 ? -14.717 -1.113 11.982 1.00 93.81 84 PHE A O 1
ATOM 674 N N . ILE A 1 85 ? -13.459 -0.040 13.478 1.00 92.50 85 ILE A N 1
ATOM 675 C CA . ILE A 1 85 ? -12.544 -1.168 13.694 1.00 92.50 85 ILE A CA 1
ATOM 676 C C . ILE A 1 85 ? -13.278 -2.384 14.267 1.00 92.50 85 ILE A C 1
ATOM 678 O O . ILE A 1 85 ? -13.027 -3.512 13.847 1.00 92.50 85 ILE A O 1
ATOM 682 N N . GLU A 1 86 ? -14.179 -2.178 15.226 1.00 92.00 86 GLU A N 1
ATOM 683 C CA . GLU A 1 86 ? -14.955 -3.277 15.802 1.00 92.00 86 GLU A CA 1
ATOM 684 C C . GLU A 1 86 ? -15.967 -3.824 14.791 1.00 92.00 86 GLU A C 1
ATOM 686 O O . GLU A 1 86 ? -16.072 -5.040 14.624 1.00 92.00 86 GLU A O 1
ATOM 691 N N . GLU A 1 87 ? -16.661 -2.937 14.074 1.00 94.44 87 GLU A N 1
ATOM 692 C CA . GLU A 1 87 ? -17.657 -3.312 13.065 1.00 94.44 87 GLU A CA 1
ATOM 693 C C . GLU A 1 87 ? -17.036 -4.065 11.885 1.00 94.44 87 GLU A C 1
ATOM 695 O O . GLU A 1 87 ? -17.535 -5.115 11.480 1.00 94.44 87 GLU A O 1
ATOM 700 N N . SER A 1 88 ? -15.910 -3.574 11.367 1.00 93.44 88 SER A N 1
ATOM 701 C CA . SER A 1 88 ? -15.186 -4.191 10.253 1.00 93.44 88 SER A CA 1
ATOM 702 C C . SER A 1 88 ? -14.666 -5.581 10.621 1.00 93.44 88 SER A C 1
ATOM 704 O O . SER A 1 88 ? -14.904 -6.533 9.878 1.00 93.44 88 SER A O 1
ATOM 706 N N . ARG A 1 89 ? -14.075 -5.753 11.809 1.00 92.75 89 ARG A N 1
ATOM 707 C CA . ARG A 1 89 ? -13.670 -7.076 12.313 1.00 92.75 89 ARG A CA 1
ATOM 708 C C . ARG A 1 89 ? -14.850 -8.022 12.491 1.00 92.75 89 ARG A C 1
ATOM 710 O O . ARG A 1 89 ? -14.746 -9.194 12.135 1.00 92.75 89 ARG A O 1
ATOM 717 N N . ALA A 1 90 ? -15.977 -7.536 13.014 1.00 92.75 90 ALA A N 1
ATOM 718 C CA . ALA A 1 90 ? -17.196 -8.336 13.133 1.00 92.75 90 ALA A CA 1
ATOM 719 C C . ALA A 1 90 ? -17.744 -8.769 11.760 1.00 92.75 90 ALA A C 1
ATOM 721 O O . ALA A 1 90 ? -18.325 -9.848 11.647 1.00 92.75 90 ALA A O 1
ATOM 722 N N . ALA A 1 91 ? -17.514 -7.962 10.721 1.00 92.50 91 ALA A N 1
ATOM 723 C CA . ALA A 1 91 ? -17.825 -8.282 9.331 1.00 92.50 91 ALA A CA 1
ATOM 724 C C . ALA A 1 91 ? -16.766 -9.172 8.641 1.00 92.50 91 ALA A C 1
ATOM 726 O O . ALA A 1 91 ? -16.987 -9.604 7.513 1.00 92.50 91 ALA A O 1
ATOM 727 N N . GLY A 1 92 ? -15.648 -9.486 9.307 1.00 91.00 92 GLY A N 1
ATOM 728 C CA . GLY A 1 92 ? -14.570 -10.324 8.772 1.00 91.00 92 GLY A CA 1
ATOM 729 C C . GLY A 1 92 ? -13.485 -9.570 7.997 1.00 91.00 92 GLY A C 1
ATOM 730 O O . GLY A 1 92 ? -12.661 -10.207 7.346 1.00 91.00 92 GLY A O 1
ATOM 731 N N . LEU A 1 93 ? -13.463 -8.237 8.068 1.00 92.31 93 LEU A N 1
ATOM 732 C CA . LEU A 1 93 ? -12.394 -7.415 7.507 1.00 92.31 93 LEU A CA 1
ATOM 733 C C . LEU A 1 93 ? -11.213 -7.320 8.479 1.00 92.31 93 LEU A C 1
ATOM 735 O O . LEU A 1 93 ? -11.391 -7.195 9.692 1.00 92.31 93 LEU A O 1
ATOM 739 N N . GLU A 1 94 ? -10.005 -7.306 7.922 1.00 92.12 94 GLU A N 1
ATOM 740 C CA . GLU A 1 94 ? -8.772 -7.022 8.655 1.00 92.12 94 GLU A CA 1
ATOM 741 C C . GLU A 1 94 ? -8.168 -5.694 8.195 1.00 92.12 94 GLU A C 1
ATOM 743 O O . GLU A 1 94 ? -8.039 -5.428 6.996 1.00 92.12 94 GLU A O 1
ATOM 748 N N . LEU A 1 95 ? -7.726 -4.874 9.146 1.00 93.56 95 LEU A N 1
ATOM 749 C CA . LEU A 1 95 ? -7.018 -3.635 8.867 1.00 93.56 95 LEU A CA 1
ATOM 750 C C . LEU A 1 95 ? -5.508 -3.880 8.787 1.00 93.56 95 LEU A C 1
ATOM 752 O O . LEU A 1 95 ? -4.825 -4.068 9.800 1.00 93.56 95 LEU A O 1
ATOM 756 N N . ILE A 1 96 ? -4.981 -3.815 7.566 1.00 94.50 96 ILE A N 1
ATOM 757 C CA . ILE A 1 96 ? -3.551 -3.932 7.274 1.00 94.50 96 ILE A CA 1
ATOM 758 C C . ILE A 1 96 ? -2.997 -2.557 6.898 1.00 94.50 96 ILE A C 1
ATOM 760 O O . ILE A 1 96 ? -3.409 -1.958 5.906 1.00 94.50 96 ILE A O 1
ATOM 764 N N . ILE A 1 97 ? -2.017 -2.071 7.659 1.00 95.44 97 ILE A N 1
ATOM 765 C CA . ILE A 1 97 ? -1.292 -0.839 7.342 1.00 95.44 97 ILE A CA 1
ATOM 766 C C . ILE A 1 97 ? -0.048 -1.192 6.527 1.00 95.44 97 ILE A C 1
ATOM 768 O O . ILE A 1 97 ? 0.848 -1.880 7.014 1.00 95.44 97 ILE A O 1
ATOM 772 N N . LEU A 1 98 ? 0.031 -0.679 5.299 1.00 95.94 98 LEU A N 1
ATOM 773 C CA . LEU A 1 98 ? 1.245 -0.687 4.483 1.00 95.94 98 LEU A CA 1
ATOM 774 C C . LEU A 1 98 ? 1.910 0.690 4.602 1.00 95.94 98 LEU A C 1
ATOM 776 O O . LEU A 1 98 ? 1.428 1.662 4.019 1.00 95.94 98 LEU A O 1
ATOM 780 N N . PHE A 1 99 ? 2.997 0.800 5.365 1.00 94.88 99 PHE A N 1
ATOM 781 C CA . PHE A 1 99 ? 3.631 2.094 5.634 1.00 94.88 99 PHE A CA 1
ATOM 782 C C . PHE A 1 99 ? 4.942 2.244 4.862 1.00 94.88 99 PHE A C 1
ATOM 784 O O . PHE A 1 99 ? 5.887 1.492 5.095 1.00 94.88 99 PHE A O 1
ATOM 791 N N . ILE A 1 100 ? 5.027 3.238 3.971 1.00 93.62 100 ILE A N 1
ATOM 792 C CA . ILE A 1 100 ? 6.269 3.544 3.249 1.00 93.62 100 ILE A CA 1
ATOM 793 C C . ILE A 1 100 ? 7.243 4.260 4.187 1.00 93.62 100 ILE A C 1
ATOM 795 O O . ILE A 1 100 ? 6.994 5.381 4.626 1.00 93.62 100 ILE A O 1
ATOM 799 N N . VAL A 1 101 ? 8.369 3.610 4.465 1.00 92.56 101 VAL A N 1
ATOM 800 C CA . VAL A 1 101 ? 9.463 4.142 5.274 1.00 92.56 101 VAL A CA 1
ATOM 801 C C . VAL A 1 101 ? 10.524 4.738 4.354 1.00 92.56 101 VAL A C 1
ATOM 803 O O . VAL A 1 101 ? 11.137 4.043 3.541 1.00 92.56 101 VAL A O 1
ATOM 806 N N . GLU A 1 102 ? 10.762 6.036 4.505 1.00 89.56 102 GLU A N 1
ATOM 807 C CA . GLU A 1 102 ? 11.888 6.735 3.885 1.00 89.56 102 GLU A CA 1
ATOM 808 C C . GLU A 1 102 ? 13.147 6.580 4.757 1.00 89.56 102 GLU A C 1
ATOM 810 O O . GLU A 1 102 ? 13.027 6.410 5.975 1.00 89.56 102 GLU A O 1
ATOM 815 N N . PRO A 1 103 ? 14.369 6.689 4.199 1.00 86.94 103 PRO A N 1
ATOM 816 C CA . PRO A 1 103 ? 15.617 6.571 4.960 1.00 86.94 103 PRO A CA 1
ATOM 817 C C . PRO A 1 103 ? 15.919 7.843 5.772 1.00 86.94 103 PRO A C 1
ATOM 819 O O . PRO A 1 103 ? 16.970 8.474 5.652 1.00 86.94 103 PRO A O 1
ATOM 822 N N . SER A 1 104 ? 14.972 8.235 6.620 1.00 89.69 104 SER A N 1
ATOM 823 C CA . SER A 1 104 ? 15.084 9.339 7.559 1.00 89.69 104 SER A CA 1
ATOM 824 C C . SER A 1 104 ? 14.606 8.910 8.944 1.00 89.69 104 SER A C 1
ATOM 826 O O . SER A 1 104 ? 13.616 8.196 9.104 1.00 89.69 104 SER A O 1
ATOM 828 N N . MET A 1 105 ? 15.292 9.401 9.977 1.00 90.06 105 MET A N 1
ATOM 829 C CA . MET A 1 105 ? 14.908 9.139 11.366 1.00 90.06 105 MET A CA 1
ATOM 830 C C . MET A 1 105 ? 13.501 9.670 11.687 1.00 90.06 105 MET A C 1
ATOM 832 O O . MET A 1 105 ? 12.803 9.106 12.524 1.00 90.06 105 MET A O 1
ATOM 836 N N . SER A 1 106 ? 13.068 10.748 11.026 1.00 91.1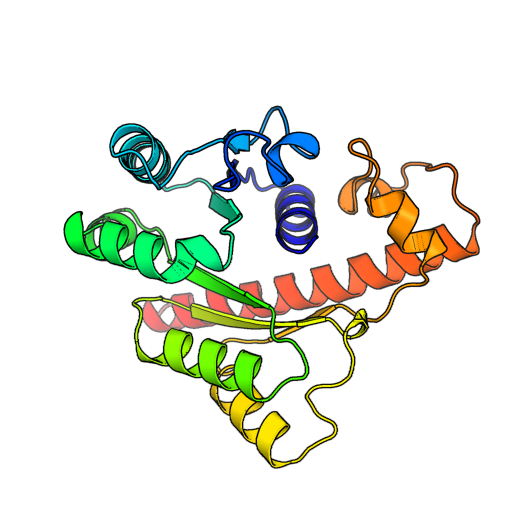2 106 SER A N 1
ATOM 837 C CA . SER A 1 106 ? 11.702 11.265 11.143 1.00 91.12 106 SER A CA 1
ATOM 838 C C . SER A 1 106 ? 10.671 10.282 10.596 1.00 91.12 106 SER A C 1
ATOM 840 O O . SER A 1 106 ? 9.715 9.991 11.304 1.00 91.12 106 SER A O 1
ATOM 842 N N . SER A 1 107 ? 10.884 9.723 9.397 1.00 91.62 107 SER A N 1
ATOM 843 C CA . SER A 1 107 ? 9.961 8.743 8.806 1.00 91.62 107 SER A CA 1
ATOM 844 C C . SER A 1 107 ? 9.858 7.481 9.667 1.00 91.62 107 SER A C 1
ATOM 846 O O . SER A 1 107 ? 8.755 7.024 9.951 1.00 91.62 107 SER A O 1
ATOM 848 N N . LEU A 1 108 ? 10.986 6.981 10.182 1.00 93.31 108 LEU A N 1
ATOM 849 C CA . LEU A 1 108 ? 11.017 5.834 11.094 1.00 93.31 108 LEU A CA 1
ATOM 850 C C . LEU A 1 108 ? 10.281 6.081 12.411 1.00 93.31 108 LEU A C 1
ATOM 852 O O . LEU A 1 108 ? 9.554 5.208 12.881 1.00 93.31 108 LEU A O 1
ATOM 856 N N . LYS A 1 109 ? 10.459 7.261 13.014 1.00 93.06 109 LYS A N 1
ATOM 857 C CA . LYS A 1 109 ? 9.717 7.637 14.224 1.00 93.06 109 LYS A CA 1
ATOM 858 C C . LYS A 1 109 ? 8.225 7.704 13.945 1.00 93.06 109 LYS A C 1
ATOM 860 O O . LYS A 1 109 ? 7.472 7.086 14.678 1.00 93.06 109 LYS A O 1
ATOM 865 N N . THR A 1 110 ? 7.817 8.343 12.849 1.00 92.31 110 THR A N 1
ATOM 866 C CA . THR A 1 110 ? 6.409 8.368 12.439 1.00 92.31 110 THR A CA 1
ATOM 867 C C . THR A 1 110 ? 5.865 6.956 12.225 1.00 92.31 110 THR A C 1
ATOM 869 O O . THR A 1 110 ? 4.804 6.644 12.747 1.00 92.31 110 THR A O 1
ATOM 872 N N . ALA A 1 111 ? 6.594 6.076 11.535 1.00 93.69 111 ALA A N 1
ATOM 873 C CA . ALA A 1 111 ? 6.181 4.688 11.336 1.00 93.69 111 ALA A CA 1
ATOM 874 C C . ALA A 1 111 ? 6.009 3.940 12.669 1.00 93.69 111 ALA A C 1
ATOM 876 O O . ALA A 1 111 ? 5.019 3.238 12.862 1.00 93.69 111 ALA A O 1
ATOM 877 N N . LYS A 1 112 ? 6.941 4.129 13.612 1.00 94.69 112 LYS A N 1
ATOM 878 C CA . LYS A 1 112 ? 6.869 3.540 14.955 1.00 94.69 112 LYS A CA 1
ATOM 879 C C . LYS A 1 112 ? 5.714 4.102 15.776 1.00 94.69 112 LYS A C 1
ATOM 881 O O . LYS A 1 112 ? 5.023 3.335 16.436 1.00 94.69 112 LYS A O 1
ATOM 886 N N . ASP A 1 113 ? 5.481 5.407 15.713 1.00 93.12 113 ASP A N 1
ATOM 887 C CA . ASP A 1 113 ? 4.352 6.048 16.383 1.00 93.12 113 ASP A CA 1
ATOM 888 C C . ASP A 1 113 ? 3.037 5.493 15.838 1.00 93.12 113 ASP A C 1
ATOM 890 O O . ASP A 1 113 ? 2.147 5.163 16.616 1.00 93.12 113 ASP A O 1
ATOM 894 N N . VAL A 1 114 ? 2.937 5.296 14.520 1.00 92.00 114 VAL A N 1
ATOM 895 C CA . VAL A 1 114 ? 1.764 4.671 13.909 1.00 92.00 114 VAL A CA 1
ATOM 896 C C . VAL A 1 114 ? 1.578 3.236 14.391 1.00 92.00 114 VAL A C 1
ATOM 898 O O . VAL A 1 114 ? 0.492 2.881 14.846 1.00 92.00 114 VAL A O 1
ATOM 901 N N . TYR A 1 115 ? 2.644 2.437 14.323 1.00 94.44 115 TYR A N 1
ATOM 902 C CA . TYR A 1 115 ? 2.663 1.044 14.762 1.00 94.44 115 TYR A CA 1
ATOM 903 C C . TYR A 1 115 ? 2.261 0.875 16.235 1.00 94.44 115 TYR A C 1
ATOM 905 O O . TYR A 1 115 ? 1.712 -0.153 16.607 1.00 94.44 115 TYR A O 1
ATOM 913 N N . LEU A 1 116 ? 2.521 1.862 17.093 1.00 94.12 116 LEU A N 1
ATOM 914 C CA . LEU A 1 116 ? 2.185 1.778 18.517 1.00 94.12 116 LEU A CA 1
ATOM 915 C C . LEU A 1 116 ? 0.840 2.416 18.878 1.00 94.12 116 LEU A C 1
ATOM 917 O O . LEU A 1 116 ? 0.245 2.017 19.876 1.00 94.12 116 LEU A O 1
ATOM 921 N N . SER A 1 117 ? 0.389 3.418 18.120 1.00 90.88 117 SER A N 1
ATOM 922 C CA . SER A 1 117 ? -0.711 4.292 18.553 1.00 90.88 117 SER A CA 1
ATOM 923 C C . SER A 1 117 ? -2.052 3.965 17.915 1.00 90.88 117 SER A C 1
ATOM 925 O O . SER A 1 117 ? -3.078 4.262 18.519 1.00 90.88 117 SER A O 1
ATOM 927 N N . TYR A 1 118 ? -2.070 3.383 16.713 1.00 90.19 118 TYR A N 1
ATOM 928 C CA . TYR A 1 118 ? -3.319 3.181 15.980 1.00 90.19 118 TYR A CA 1
ATOM 929 C C . TYR A 1 118 ? -3.727 1.712 15.910 1.00 90.19 118 TYR A C 1
ATOM 931 O O . TYR A 1 118 ? -2.867 0.838 15.744 1.00 90.19 118 TYR A O 1
ATOM 939 N N . PRO A 1 119 ? -5.037 1.419 15.991 1.00 89.44 119 PRO A N 1
ATOM 940 C CA . PRO A 1 119 ? -5.532 0.065 15.834 1.00 89.44 119 PRO A CA 1
ATOM 941 C C . PRO A 1 119 ? -5.214 -0.448 14.430 1.00 89.44 119 PRO A C 1
ATOM 943 O O . PRO A 1 119 ? -5.487 0.207 13.429 1.00 89.44 119 PRO A O 1
ATOM 946 N N . HIS A 1 120 ? -4.639 -1.639 14.371 1.00 92.00 120 HIS A N 1
ATOM 947 C CA . HIS A 1 120 ? -4.421 -2.398 13.151 1.00 92.00 120 HIS A CA 1
ATOM 948 C C . HIS A 1 120 ? -4.357 -3.875 13.521 1.00 92.00 120 HIS A C 1
ATOM 950 O O . HIS A 1 120 ? -4.017 -4.231 14.651 1.00 92.00 120 HIS A O 1
ATOM 956 N N . ASP A 1 121 ? -4.680 -4.738 12.570 1.00 91.50 121 ASP A N 1
ATOM 957 C CA . ASP A 1 121 ? -4.452 -6.170 12.721 1.00 91.50 121 ASP A CA 1
ATOM 958 C C . ASP A 1 121 ? -3.020 -6.513 12.313 1.00 91.50 121 ASP A C 1
ATOM 960 O O . ASP A 1 121 ? -2.404 -7.419 12.879 1.00 91.50 121 ASP A O 1
ATOM 964 N N . ARG A 1 122 ? -2.475 -5.779 11.328 1.00 91.94 122 ARG A N 1
ATOM 965 C CA . ARG A 1 122 ? -1.137 -6.007 10.765 1.00 91.94 122 ARG A CA 1
ATOM 966 C C . ARG A 1 122 ? -0.495 -4.704 10.311 1.00 91.94 122 ARG A C 1
ATOM 968 O O . ARG A 1 122 ? -1.161 -3.827 9.765 1.00 91.94 122 ARG A O 1
ATOM 975 N N . PHE A 1 123 ? 0.815 -4.607 10.504 1.00 95.25 123 PHE A N 1
ATOM 976 C CA . PHE A 1 123 ? 1.625 -3.485 10.042 1.00 95.25 123 PHE A CA 1
ATOM 977 C C . PHE A 1 123 ? 2.793 -4.015 9.218 1.00 95.25 123 PHE A C 1
ATOM 979 O O . PHE A 1 123 ? 3.624 -4.766 9.727 1.00 95.25 123 PHE A O 1
ATOM 986 N N . ILE A 1 124 ? 2.845 -3.638 7.946 1.00 96.38 124 ILE A N 1
ATOM 987 C CA . ILE A 1 124 ? 3.885 -4.046 7.007 1.00 96.38 124 ILE A CA 1
ATOM 988 C C . ILE A 1 124 ? 4.726 -2.819 6.680 1.00 96.38 124 ILE A C 1
ATOM 990 O O . ILE A 1 124 ? 4.246 -1.857 6.069 1.00 96.38 124 ILE A O 1
ATOM 994 N N . ALA A 1 125 ? 5.995 -2.861 7.077 1.00 96.00 125 ALA A N 1
ATOM 995 C CA . ALA A 1 125 ? 6.950 -1.828 6.715 1.00 96.00 125 ALA A CA 1
ATOM 996 C C . ALA A 1 125 ? 7.324 -1.974 5.234 1.00 96.00 125 ALA A C 1
ATOM 998 O O . ALA A 1 125 ? 7.686 -3.055 4.768 1.00 96.00 125 ALA A O 1
ATOM 999 N N . VAL A 1 126 ? 7.239 -0.885 4.478 1.00 95.75 126 VAL A N 1
ATOM 1000 C CA . VAL A 1 126 ? 7.582 -0.866 3.057 1.00 95.75 126 VAL A CA 1
ATOM 1001 C C . VAL A 1 126 ? 8.792 0.031 2.858 1.00 95.75 126 VAL A C 1
ATOM 1003 O O . VAL A 1 126 ? 8.695 1.245 3.013 1.00 95.75 126 VAL A O 1
ATOM 1006 N N . ARG A 1 127 ? 9.935 -0.537 2.477 1.00 93.62 127 ARG A N 1
ATOM 1007 C CA . ARG A 1 127 ? 11.099 0.248 2.053 1.00 93.62 127 ARG A CA 1
ATOM 1008 C C . ARG A 1 127 ? 11.067 0.459 0.546 1.00 93.62 127 ARG A C 1
ATOM 1010 O O . ARG A 1 127 ? 10.827 -0.476 -0.217 1.00 93.62 127 ARG A O 1
ATOM 1017 N N . ASN A 1 128 ? 11.330 1.689 0.120 1.00 90.31 128 ASN A N 1
ATOM 1018 C CA . ASN A 1 128 ? 11.571 2.010 -1.281 1.00 90.31 128 ASN A CA 1
ATOM 1019 C C . ASN A 1 128 ? 13.041 2.375 -1.461 1.00 90.31 128 ASN A C 1
ATOM 1021 O O . ASN A 1 128 ? 13.463 3.460 -1.061 1.00 90.31 128 ASN A O 1
ATOM 1025 N N . GLU A 1 129 ? 13.811 1.479 -2.070 1.00 89.12 129 GLU A N 1
ATOM 1026 C CA . GLU A 1 129 ? 15.256 1.653 -2.226 1.00 89.12 129 GLU A CA 1
ATOM 1027 C C . GLU A 1 129 ? 15.605 2.817 -3.162 1.00 89.12 129 GLU A C 1
ATOM 1029 O O . GLU A 1 129 ? 16.684 3.389 -3.041 1.00 89.12 129 GLU A O 1
ATOM 1034 N N . ALA A 1 130 ? 14.659 3.281 -3.990 1.00 85.31 130 ALA A N 1
ATOM 1035 C CA . ALA A 1 130 ? 14.824 4.499 -4.783 1.00 85.31 130 ALA A CA 1
ATOM 1036 C C . ALA A 1 130 ? 14.986 5.778 -3.932 1.00 85.31 130 ALA A C 1
ATOM 1038 O O . ALA A 1 130 ? 15.474 6.789 -4.436 1.00 85.31 130 ALA A O 1
ATOM 1039 N N . PHE A 1 131 ? 14.582 5.762 -2.653 1.00 82.44 131 PHE A N 1
ATOM 1040 C CA . PHE A 1 131 ? 14.799 6.880 -1.726 1.00 82.44 131 PHE A CA 1
ATOM 1041 C C . PHE A 1 131 ? 16.093 6.750 -0.911 1.00 82.44 131 PHE A C 1
ATOM 1043 O O . PHE A 1 131 ? 16.463 7.700 -0.221 1.00 82.44 131 PHE A O 1
ATOM 1050 N N . GLY A 1 132 ? 16.793 5.615 -1.011 1.00 83.62 132 GLY A N 1
ATOM 1051 C CA . GLY A 1 132 ? 18.006 5.276 -0.266 1.00 83.62 132 GLY A CA 1
ATOM 1052 C C . GLY A 1 132 ? 17.814 4.106 0.708 1.00 83.62 132 GLY A C 1
ATOM 1053 O O . GLY A 1 132 ? 16.740 3.513 0.810 1.00 83.62 132 GLY A O 1
ATOM 1054 N N . HIS A 1 133 ? 18.874 3.773 1.449 1.00 84.19 133 HIS A N 1
ATOM 1055 C CA . HIS A 1 133 ? 18.931 2.562 2.272 1.00 84.19 133 HIS A CA 1
ATOM 1056 C C . HIS A 1 133 ? 18.757 2.870 3.765 1.00 84.19 133 HIS A C 1
ATOM 1058 O O . HIS A 1 133 ? 19.652 3.381 4.435 1.00 84.19 133 HIS A O 1
ATOM 1064 N N . VAL A 1 134 ? 17.589 2.518 4.310 1.00 82.12 134 VAL A N 1
ATOM 1065 C CA . VAL A 1 134 ? 17.270 2.690 5.742 1.00 82.12 134 VAL A CA 1
ATOM 1066 C C . VAL A 1 134 ? 18.104 1.779 6.657 1.00 82.12 134 VAL A C 1
ATOM 1068 O O . VAL A 1 134 ? 18.277 2.070 7.836 1.00 82.12 134 VAL A O 1
ATOM 1071 N N . LEU A 1 135 ? 18.652 0.691 6.109 1.00 85.75 135 LEU A N 1
ATOM 1072 C CA . LEU A 1 135 ? 19.374 -0.336 6.862 1.00 85.75 135 LEU A CA 1
ATOM 1073 C C . LEU A 1 135 ? 20.875 -0.060 7.032 1.00 85.75 135 LEU A C 1
ATOM 1075 O O . LEU A 1 135 ? 21.537 -0.770 7.786 1.00 85.75 135 LEU A O 1
ATOM 1079 N N . ASP A 1 136 ? 21.412 0.972 6.380 1.00 85.25 136 ASP A N 1
ATOM 1080 C CA . ASP A 1 136 ? 22.850 1.278 6.415 1.00 85.25 136 ASP A CA 1
ATOM 1081 C C . ASP A 1 136 ? 23.316 1.819 7.774 1.00 85.25 136 ASP A C 1
ATOM 1083 O O . ASP A 1 136 ? 24.513 1.862 8.069 1.00 85.25 136 ASP A O 1
ATOM 1087 N N . ARG A 1 137 ? 22.379 2.262 8.616 1.00 85.88 137 ARG A N 1
ATOM 1088 C CA . ARG A 1 137 ? 22.662 2.864 9.918 1.00 85.88 137 ARG A CA 1
ATOM 1089 C C . ARG A 1 137 ? 22.010 2.047 11.019 1.00 85.88 137 ARG A C 1
ATOM 1091 O O . ARG A 1 137 ? 20.829 1.726 10.956 1.00 85.88 137 ARG A O 1
ATOM 1098 N N . TYR A 1 138 ? 22.793 1.726 12.044 1.00 87.75 138 TYR A N 1
ATOM 1099 C CA . TYR A 1 138 ? 22.392 0.777 13.082 1.00 87.75 138 TYR A CA 1
ATOM 1100 C C . TYR A 1 138 ? 21.123 1.189 13.849 1.00 87.75 138 TYR A C 1
ATOM 1102 O O . TYR A 1 138 ? 20.240 0.358 14.054 1.00 87.75 138 TYR A O 1
ATOM 1110 N N . GLU A 1 139 ? 21.012 2.456 14.261 1.00 88.50 139 GLU A N 1
ATOM 1111 C CA . GLU A 1 139 ? 19.846 2.941 15.017 1.00 88.50 139 GLU A CA 1
ATOM 1112 C C . GLU A 1 139 ? 18.574 2.933 14.159 1.00 88.50 139 GLU A C 1
ATOM 1114 O O . GLU A 1 139 ? 17.522 2.468 14.601 1.00 88.50 139 GLU A O 1
ATOM 1119 N N . GLU A 1 140 ? 18.681 3.388 12.911 1.00 89.38 140 GLU A N 1
ATOM 1120 C CA . GLU A 1 140 ? 17.609 3.328 11.922 1.00 89.38 140 GLU A CA 1
ATOM 1121 C C . GLU A 1 140 ? 17.158 1.883 11.659 1.00 89.38 140 GLU A C 1
ATOM 1123 O O . GLU A 1 140 ? 15.964 1.585 11.735 1.00 89.38 140 GLU A O 1
ATOM 1128 N N . ALA A 1 141 ? 18.108 0.973 11.429 1.00 89.94 141 ALA A N 1
ATOM 1129 C CA . ALA A 1 141 ? 17.841 -0.440 11.185 1.00 89.94 141 ALA A CA 1
ATOM 1130 C C . ALA A 1 141 ? 17.127 -1.097 12.372 1.00 89.94 141 ALA A C 1
ATOM 1132 O O . ALA A 1 141 ? 16.169 -1.841 12.181 1.00 89.94 141 ALA A O 1
ATOM 1133 N N . LYS A 1 142 ? 17.539 -0.788 13.606 1.00 91.94 142 LYS A N 1
ATOM 1134 C CA . LYS A 1 142 ? 16.894 -1.314 14.814 1.00 91.94 142 LYS A CA 1
ATOM 1135 C C . LYS A 1 142 ? 15.421 -0.913 14.890 1.00 91.94 142 LYS A C 1
ATOM 1137 O O . LYS A 1 142 ? 14.573 -1.771 15.109 1.00 91.94 142 LYS A O 1
ATOM 1142 N N . ILE A 1 143 ? 15.111 0.369 14.683 1.00 92.38 143 ILE A N 1
ATOM 1143 C CA . ILE A 1 143 ? 13.721 0.850 14.689 1.00 92.38 143 ILE A CA 1
ATOM 1144 C C . ILE A 1 143 ? 12.921 0.182 13.573 1.00 92.38 143 ILE A C 1
ATOM 1146 O O . ILE A 1 143 ? 11.791 -0.241 13.795 1.00 92.38 143 ILE A O 1
ATOM 1150 N N . TYR A 1 144 ? 13.515 0.070 12.389 1.00 93.06 144 TYR A N 1
ATOM 1151 C CA . TYR A 1 144 ? 12.883 -0.566 11.247 1.00 93.06 144 TYR A CA 1
ATOM 1152 C C . TYR A 1 144 ? 12.556 -2.048 11.518 1.00 93.06 144 TYR A C 1
ATOM 1154 O O . TYR A 1 144 ? 11.455 -2.505 11.211 1.00 93.06 144 TYR A O 1
ATOM 1162 N N . PHE A 1 145 ? 13.463 -2.802 12.146 1.00 92.56 145 PHE A N 1
ATOM 1163 C CA . PHE A 1 145 ? 13.200 -4.195 12.517 1.00 92.56 145 PHE A CA 1
ATOM 1164 C C . PHE A 1 145 ? 12.102 -4.327 13.579 1.00 92.56 145 PHE A C 1
ATOM 1166 O O . PHE A 1 145 ? 11.284 -5.238 13.463 1.00 92.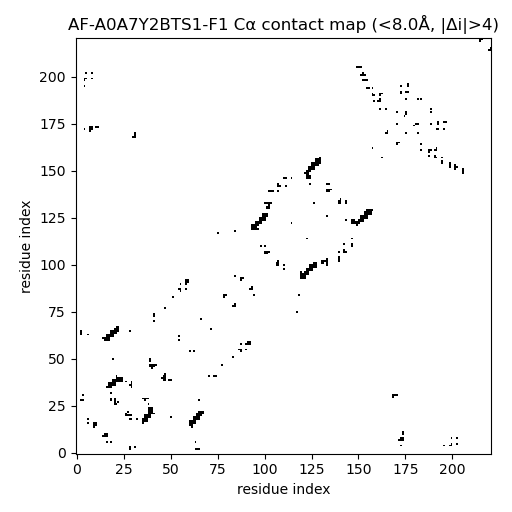56 145 PHE A O 1
ATOM 1173 N N . ASP A 1 146 ? 12.025 -3.410 14.553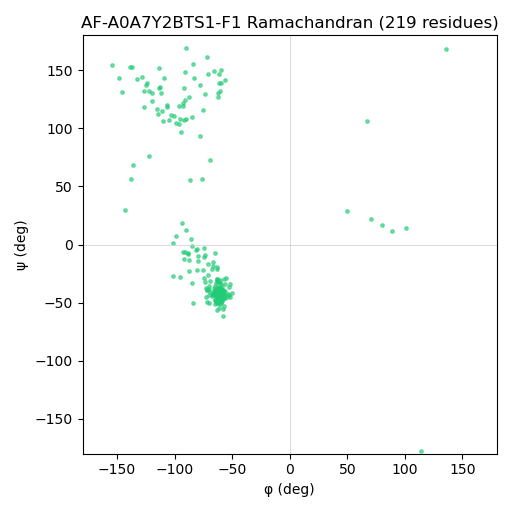 1.00 92.44 146 ASP A N 1
ATOM 1174 C CA . ASP A 1 146 ? 10.956 -3.408 15.567 1.00 92.44 146 ASP A CA 1
ATOM 1175 C C . ASP A 1 146 ? 9.555 -3.326 14.926 1.00 92.44 146 ASP A C 1
ATOM 1177 O O . ASP A 1 146 ? 8.624 -3.987 15.386 1.00 92.44 146 ASP A O 1
ATOM 1181 N N . ILE A 1 147 ? 9.399 -2.515 13.872 1.00 93.69 147 ILE A N 1
ATOM 1182 C CA . ILE A 1 147 ? 8.108 -2.287 13.195 1.00 93.69 147 ILE A CA 1
ATOM 1183 C C . ILE A 1 147 ? 7.817 -3.294 12.072 1.00 93.69 147 ILE A C 1
ATOM 1185 O O . ILE A 1 147 ? 6.710 -3.319 11.548 1.00 93.69 147 ILE A O 1
ATOM 1189 N N . SER A 1 148 ? 8.780 -4.141 11.700 1.00 93.06 148 SER A N 1
ATOM 1190 C CA . SER A 1 148 ? 8.642 -5.119 10.603 1.00 93.06 148 SER A CA 1
ATOM 1191 C C . SER A 1 148 ? 8.177 -6.501 11.083 1.00 93.06 148 SER A C 1
ATOM 1193 O O . SER A 1 148 ? 8.349 -7.502 10.386 1.00 93.06 148 SER A O 1
ATOM 1195 N N . ALA A 1 149 ? 7.600 -6.584 12.285 1.00 87.69 149 ALA A N 1
ATOM 1196 C CA . ALA A 1 149 ? 7.255 -7.846 12.942 1.00 87.69 149 ALA A CA 1
ATOM 1197 C C . ALA A 1 149 ? 6.268 -8.717 12.138 1.00 87.69 149 ALA A C 1
ATOM 1199 O O . ALA A 1 149 ? 6.381 -9.943 12.156 1.00 87.69 149 ALA A O 1
ATOM 1200 N N . TYR A 1 150 ? 5.330 -8.099 11.411 1.00 86.19 150 TYR A N 1
ATOM 1201 C CA . TYR A 1 150 ? 4.351 -8.809 10.573 1.00 86.19 150 TYR A CA 1
ATOM 1202 C C . TYR A 1 150 ? 4.823 -9.030 9.129 1.00 86.19 150 TYR A C 1
ATOM 1204 O O . TYR A 1 150 ? 4.162 -9.733 8.365 1.00 86.19 150 TYR A O 1
ATOM 1212 N N . GLY A 1 151 ? 5.971 -8.468 8.756 1.00 92.50 151 GLY A N 1
ATOM 1213 C CA . GLY A 1 151 ? 6.536 -8.561 7.419 1.00 92.50 151 GLY A CA 1
ATOM 1214 C C . GLY A 1 151 ? 7.070 -7.229 6.914 1.00 92.50 151 GLY A C 1
ATOM 1215 O O . GLY A 1 151 ? 6.804 -6.163 7.470 1.00 92.50 151 GLY A O 1
ATOM 1216 N N . GLU A 1 152 ? 7.811 -7.316 5.817 1.00 94.88 152 GLU A N 1
ATOM 1217 C CA . GLU A 1 152 ? 8.318 -6.161 5.093 1.00 94.88 152 GLU A CA 1
ATOM 1218 C C . GLU A 1 152 ? 8.162 -6.342 3.584 1.00 94.88 152 GLU A C 1
ATOM 1220 O O . GLU A 1 152 ? 8.176 -7.466 3.080 1.00 94.88 152 GLU A O 1
ATOM 1225 N N . ILE A 1 153 ? 8.050 -5.224 2.869 1.00 96.19 153 ILE A N 1
ATOM 1226 C CA . ILE A 1 153 ? 8.148 -5.174 1.410 1.00 96.19 153 ILE A CA 1
ATOM 1227 C C . ILE A 1 153 ? 9.318 -4.266 1.048 1.00 96.19 153 ILE A C 1
ATOM 1229 O O . ILE A 1 153 ? 9.347 -3.089 1.401 1.00 96.19 153 ILE A O 1
ATOM 1233 N N . ALA A 1 154 ? 10.265 -4.801 0.293 1.00 94.62 154 ALA A N 1
ATOM 1234 C CA . ALA A 1 154 ? 11.341 -4.058 -0.329 1.00 94.62 154 ALA A CA 1
ATOM 1235 C C . ALA A 1 154 ? 11.020 -3.816 -1.802 1.00 94.62 154 ALA A C 1
ATOM 1237 O O . ALA A 1 154 ? 11.013 -4.751 -2.605 1.00 94.62 154 ALA A O 1
ATOM 1238 N N . MET A 1 155 ? 10.751 -2.561 -2.155 1.00 93.94 155 MET A N 1
ATOM 1239 C CA . MET A 1 155 ? 10.691 -2.126 -3.546 1.00 93.94 155 MET A CA 1
ATOM 1240 C C . MET A 1 155 ? 12.121 -1.796 -3.989 1.00 93.94 155 MET A C 1
ATOM 1242 O O . MET A 1 155 ? 12.684 -0.821 -3.478 1.00 93.94 155 MET A O 1
ATOM 1246 N N . PRO A 1 156 ? 12.726 -2.607 -4.877 1.00 92.25 156 PRO A N 1
ATOM 1247 C CA . PRO A 1 156 ? 14.105 -2.401 -5.287 1.00 92.25 156 PRO A CA 1
ATOM 1248 C C . PRO A 1 156 ? 14.205 -1.163 -6.178 1.00 92.25 156 PRO A C 1
ATOM 1250 O O . PRO A 1 156 ? 13.214 -0.716 -6.762 1.00 92.25 156 PRO A O 1
ATOM 1253 N N . GLU A 1 157 ? 15.410 -0.620 -6.321 1.00 90.19 157 GLU A N 1
ATOM 1254 C CA . GLU A 1 157 ? 15.631 0.438 -7.300 1.00 90.19 157 GLU A CA 1
ATOM 1255 C C . GLU A 1 157 ? 15.317 -0.080 -8.714 1.00 90.19 157 GLU A C 1
ATOM 1257 O O . GLU A 1 157 ? 15.744 -1.161 -9.127 1.00 90.19 157 GLU A O 1
ATOM 1262 N N . CYS A 1 158 ? 14.551 0.706 -9.466 1.00 88.56 158 CYS A N 1
ATOM 1263 C CA . CYS A 1 158 ? 14.282 0.468 -10.874 1.00 88.56 158 CYS A CA 1
ATOM 1264 C C . CYS A 1 158 ? 14.690 1.719 -11.654 1.00 88.56 158 CYS A C 1
ATOM 1266 O O . CYS A 1 158 ? 14.480 2.846 -11.198 1.00 88.56 158 CYS A O 1
ATOM 1268 N N . GLY A 1 159 ? 15.324 1.523 -12.812 1.00 85.81 159 GLY A N 1
ATOM 1269 C CA . GLY A 1 159 ? 15.894 2.619 -13.591 1.00 85.81 159 GLY A CA 1
ATOM 1270 C C . GLY A 1 159 ? 14.849 3.684 -13.930 1.00 85.81 159 GLY A C 1
ATOM 1271 O O . GLY A 1 159 ? 13.709 3.360 -14.252 1.00 85.81 159 GLY A O 1
ATOM 1272 N N . LYS A 1 160 ? 15.237 4.966 -13.898 1.00 86.12 160 LYS A N 1
ATOM 1273 C CA . LYS A 1 160 ? 14.307 6.095 -14.104 1.00 86.12 160 LYS A CA 1
ATOM 1274 C C . LYS A 1 160 ? 13.466 5.969 -15.376 1.00 86.12 160 LYS A C 1
ATOM 1276 O O . LYS A 1 160 ? 12.260 6.137 -15.307 1.00 86.12 160 LYS A O 1
ATOM 1281 N N . GLN A 1 161 ? 14.087 5.595 -16.496 1.00 85.94 161 GLN A N 1
ATOM 1282 C CA . GLN A 1 161 ? 13.390 5.401 -17.776 1.00 85.94 161 GLN A CA 1
ATOM 1283 C C . GLN A 1 161 ? 12.346 4.280 -17.720 1.00 85.94 161 GLN A C 1
ATOM 1285 O O . GLN A 1 161 ? 11.289 4.372 -18.331 1.00 85.94 161 GLN A O 1
ATOM 1290 N N . ALA A 1 162 ? 12.635 3.214 -16.976 1.00 88.19 162 ALA A N 1
ATOM 1291 C CA . ALA A 1 162 ? 11.688 2.135 -16.759 1.00 88.19 162 ALA A CA 1
ATOM 1292 C C . ALA A 1 162 ? 10.521 2.617 -15.877 1.00 88.19 162 ALA A C 1
ATOM 1294 O O . ALA A 1 162 ? 9.362 2.352 -16.175 1.00 88.19 162 ALA A O 1
ATOM 1295 N N . MET A 1 163 ? 10.810 3.403 -14.838 1.00 88.81 163 MET A N 1
ATOM 1296 C CA . MET A 1 163 ? 9.793 3.965 -13.945 1.00 88.81 163 MET A CA 1
ATOM 1297 C C . MET A 1 163 ? 8.931 5.063 -14.583 1.00 88.81 163 MET A C 1
ATOM 1299 O O . MET A 1 163 ? 7.786 5.229 -14.171 1.00 88.81 163 MET A O 1
ATOM 1303 N N . GLU A 1 164 ? 9.432 5.784 -15.589 1.00 90.00 164 GLU A N 1
ATOM 1304 C CA . GLU A 1 164 ? 8.651 6.754 -16.374 1.00 90.00 164 GLU A CA 1
ATOM 1305 C C . GLU A 1 164 ? 7.471 6.088 -17.087 1.00 90.00 164 GLU A C 1
ATOM 1307 O O . GLU A 1 164 ? 6.375 6.640 -17.095 1.00 90.00 164 GLU A O 1
ATOM 1312 N N . ALA A 1 165 ? 7.648 4.865 -17.590 1.00 90.06 165 ALA A N 1
ATOM 1313 C CA . ALA A 1 165 ? 6.557 4.094 -18.184 1.00 90.06 165 ALA A CA 1
ATOM 1314 C C . ALA A 1 165 ? 5.442 3.773 -17.182 1.00 90.06 165 ALA A C 1
ATOM 1316 O O . ALA A 1 165 ? 4.265 3.749 -17.522 1.00 90.06 165 ALA A O 1
ATOM 1317 N N . VAL A 1 166 ? 5.804 3.597 -15.910 1.00 91.19 166 VAL A N 1
ATOM 1318 C CA . VAL A 1 166 ? 4.848 3.372 -14.820 1.00 91.19 166 VAL A CA 1
ATOM 1319 C C . VAL A 1 166 ? 4.103 4.662 -14.443 1.00 91.19 166 VAL A C 1
ATOM 1321 O O . VAL A 1 166 ? 3.236 4.638 -13.575 1.00 91.19 166 VAL A O 1
ATOM 1324 N N . ALA A 1 167 ? 4.405 5.813 -15.041 1.00 88.38 167 ALA A N 1
ATOM 1325 C CA . ALA A 1 167 ? 3.564 6.998 -14.888 1.00 88.38 167 ALA A CA 1
ATOM 1326 C C . ALA A 1 167 ? 2.332 6.954 -15.806 1.00 88.38 167 ALA A C 1
ATOM 1328 O O . ALA A 1 167 ? 1.337 7.605 -15.486 1.00 88.38 167 ALA A O 1
ATOM 1329 N N . ASP A 1 168 ? 2.378 6.173 -16.891 1.00 91.12 168 ASP A N 1
ATOM 1330 C CA . ASP A 1 168 ? 1.273 6.023 -17.837 1.00 91.12 168 ASP A CA 1
ATOM 1331 C C . ASP A 1 168 ? 0.045 5.408 -17.134 1.00 91.12 168 ASP A C 1
ATOM 1333 O O . ASP A 1 168 ? 0.192 4.373 -16.467 1.00 91.12 168 ASP A O 1
ATOM 1337 N N . PRO A 1 169 ? -1.149 6.026 -17.222 1.00 90.12 169 PRO A N 1
ATOM 1338 C CA . PRO A 1 169 ? -2.405 5.458 -16.743 1.00 90.12 169 PRO A CA 1
ATOM 1339 C C . PRO A 1 169 ? -2.713 4.050 -17.263 1.00 90.12 169 PRO A C 1
ATOM 1341 O O . PRO A 1 169 ? -3.213 3.233 -16.495 1.00 90.12 169 PRO A O 1
ATOM 1344 N N . GLU A 1 170 ? -2.368 3.747 -18.517 1.00 91.31 170 GLU A N 1
ATOM 1345 C CA . GLU A 1 170 ? -2.683 2.470 -19.175 1.00 91.31 170 GLU A CA 1
ATOM 1346 C C . GLU A 1 170 ? -1.728 1.338 -18.778 1.00 91.31 170 GLU A C 1
ATOM 1348 O O . GLU A 1 170 ? -2.026 0.165 -18.989 1.00 91.31 170 GLU A O 1
ATOM 1353 N N . PHE A 1 171 ? -0.591 1.660 -18.155 1.00 94.56 171 PHE A N 1
ATOM 1354 C CA . PHE A 1 171 ? 0.361 0.647 -17.712 1.00 94.56 171 PHE A CA 1
ATOM 1355 C C . PHE A 1 171 ? -0.247 -0.321 -16.672 1.00 94.56 171 PHE A C 1
ATOM 1357 O O . PHE A 1 171 ? -1.038 0.035 -15.802 1.00 94.56 171 PHE A O 1
ATOM 1364 N N . SER A 1 172 ? 0.155 -1.581 -16.678 1.00 95.06 172 SER A N 1
ATOM 1365 C CA . SER A 1 172 ? -0.158 -2.500 -15.586 1.00 95.06 172 SER A CA 1
ATOM 1366 C C . SER A 1 172 ? 0.999 -3.459 -15.386 1.00 95.06 172 SER A C 1
ATOM 1368 O O . SER A 1 172 ? 1.497 -4.086 -16.324 1.00 95.06 172 SER A O 1
ATOM 1370 N N . PHE A 1 173 ? 1.428 -3.599 -14.132 1.00 96.31 173 PHE A N 1
ATOM 1371 C CA . PHE A 1 173 ? 2.444 -4.578 -13.769 1.00 96.31 173 PHE A CA 1
ATOM 1372 C C . PHE A 1 173 ? 1.951 -5.993 -14.046 1.00 96.31 173 PHE A C 1
ATOM 1374 O O . PHE A 1 173 ? 2.728 -6.825 -14.505 1.00 96.31 173 PHE A O 1
ATOM 1381 N N . ARG A 1 174 ? 0.660 -6.259 -13.816 1.00 96.12 174 ARG A N 1
ATOM 1382 C CA . ARG A 1 174 ? 0.041 -7.541 -14.156 1.00 96.12 174 ARG A CA 1
ATOM 1383 C C . ARG A 1 174 ? 0.113 -7.786 -15.661 1.00 96.12 174 ARG A C 1
ATOM 1385 O O . ARG A 1 174 ? 0.659 -8.803 -16.068 1.00 96.12 174 ARG A O 1
ATOM 1392 N N . ALA A 1 175 ? -0.386 -6.853 -16.467 1.00 95.94 175 ALA A N 1
ATOM 1393 C CA . ALA A 1 175 ? -0.364 -6.958 -17.925 1.00 95.94 175 ALA A CA 1
ATOM 1394 C C . ALA A 1 175 ? 1.051 -7.197 -18.475 1.00 95.94 175 ALA A C 1
ATOM 1396 O O . ALA A 1 175 ? 1.276 -8.096 -19.283 1.00 95.94 175 ALA A O 1
ATOM 1397 N N . LEU A 1 176 ? 2.035 -6.444 -17.972 1.00 96.50 176 LEU A N 1
ATOM 1398 C CA . LEU A 1 176 ? 3.440 -6.609 -18.340 1.00 96.50 176 LEU A CA 1
ATOM 1399 C C . LEU A 1 176 ? 3.967 -8.021 -18.019 1.00 96.50 176 LEU A C 1
ATOM 1401 O O . LEU A 1 176 ? 4.783 -8.566 -18.770 1.00 96.50 176 LEU A O 1
ATOM 1405 N N . LEU A 1 177 ? 3.550 -8.599 -16.888 1.00 96.19 177 LEU A N 1
ATOM 1406 C CA . LEU A 1 177 ? 3.909 -9.963 -16.491 1.00 96.19 177 LEU A CA 1
ATOM 1407 C C . LEU A 1 177 ? 3.174 -11.027 -17.314 1.00 96.19 177 LEU A C 1
ATOM 1409 O O . LEU A 1 177 ? 3.771 -12.065 -17.603 1.00 96.19 177 LEU A O 1
ATOM 1413 N N . ASP A 1 178 ? 1.942 -10.743 -17.735 1.00 95.69 178 ASP A N 1
ATOM 1414 C CA . ASP A 1 178 ? 1.136 -11.579 -18.634 1.00 95.69 178 ASP A CA 1
ATOM 1415 C C . ASP A 1 178 ? 1.634 -11.516 -20.097 1.00 95.69 178 ASP A C 1
ATOM 1417 O O . ASP A 1 178 ? 1.230 -12.325 -20.933 1.00 95.69 178 ASP A O 1
ATOM 1421 N N . GLY A 1 179 ? 2.574 -10.613 -20.395 1.00 93.38 179 GLY A N 1
ATOM 1422 C CA . GLY A 1 179 ? 3.262 -10.513 -21.682 1.00 93.38 179 GLY A CA 1
ATOM 1423 C C . GLY A 1 179 ? 2.734 -9.418 -22.604 1.00 93.38 179 GLY A C 1
ATOM 1424 O O . GLY A 1 179 ? 3.074 -9.432 -23.786 1.00 93.38 179 GLY A O 1
ATOM 1425 N N . GLU A 1 180 ? 1.929 -8.487 -22.090 1.00 93.31 180 GLU A N 1
ATOM 1426 C CA . GLU A 1 180 ? 1.511 -7.304 -22.838 1.00 93.31 180 GLU A CA 1
ATOM 1427 C C . GLU A 1 180 ? 2.724 -6.466 -23.255 1.00 93.31 180 GLU A C 1
ATOM 1429 O O . GLU A 1 180 ? 3.701 -6.318 -22.506 1.00 93.31 180 GLU A O 1
ATOM 1434 N N . ASP A 1 181 ? 2.664 -5.968 -24.487 1.00 88.25 181 ASP A N 1
ATOM 1435 C CA . ASP A 1 181 ? 3.738 -5.190 -25.080 1.00 88.25 181 ASP A CA 1
ATOM 1436 C C . ASP A 1 181 ? 3.513 -3.710 -24.788 1.00 88.25 181 ASP A C 1
ATOM 1438 O O . ASP A 1 181 ? 2.471 -3.142 -25.108 1.00 88.25 181 ASP A O 1
ATOM 1442 N N . TYR A 1 182 ? 4.518 -3.097 -24.182 1.00 90.69 182 TYR A N 1
ATOM 1443 C CA . TYR A 1 182 ? 4.581 -1.664 -23.941 1.00 90.69 182 TYR A CA 1
ATOM 1444 C C . TYR A 1 182 ? 5.720 -1.110 -24.790 1.00 90.69 182 TYR A C 1
ATOM 1446 O O . TYR A 1 182 ? 6.693 -1.827 -25.030 1.00 90.69 182 TYR A O 1
ATOM 1454 N N . ASP A 1 183 ? 5.647 0.161 -25.195 1.00 91.25 183 ASP A N 1
ATOM 1455 C CA . ASP A 1 183 ? 6.729 0.834 -25.931 1.00 91.25 183 ASP A CA 1
ATOM 1456 C C . ASP A 1 183 ? 7.957 1.064 -25.027 1.00 91.25 183 ASP A C 1
ATOM 1458 O O . ASP A 1 183 ? 8.235 2.155 -24.530 1.00 91.25 183 ASP A O 1
ATOM 1462 N N . LEU A 1 184 ? 8.664 -0.027 -24.732 1.00 91.62 184 LEU A N 1
ATOM 1463 C CA . LEU A 1 184 ? 9.791 -0.109 -23.821 1.00 91.62 184 LEU A CA 1
ATOM 1464 C C . LEU A 1 184 ? 10.962 -0.783 -24.512 1.00 91.62 184 LEU A C 1
ATOM 1466 O O . LEU A 1 184 ? 10.825 -1.774 -25.231 1.00 91.62 184 LEU A O 1
ATOM 1470 N N . SER A 1 185 ? 12.167 -0.319 -24.188 1.00 94.12 185 SER A N 1
ATOM 1471 C CA . SER A 1 185 ? 13.361 -1.077 -24.537 1.00 94.12 185 SER A CA 1
ATOM 1472 C C . SER A 1 185 ? 13.317 -2.471 -23.878 1.00 94.12 185 SER A C 1
ATOM 1474 O O . SER A 1 185 ? 12.795 -2.622 -22.765 1.00 94.12 185 SER A O 1
ATOM 1476 N N . PRO A 1 186 ? 13.924 -3.506 -24.495 1.00 93.25 186 PRO A N 1
ATOM 1477 C CA . PRO A 1 186 ? 13.993 -4.841 -23.895 1.00 93.25 186 PRO A CA 1
ATOM 1478 C C . PRO A 1 186 ? 14.626 -4.859 -22.496 1.00 93.25 186 PRO A C 1
ATOM 1480 O O . PRO A 1 186 ? 14.313 -5.728 -21.679 1.00 93.25 186 PRO A O 1
ATOM 1483 N N . GLU A 1 187 ? 15.522 -3.909 -22.221 1.00 93.75 187 GLU A N 1
ATOM 1484 C CA . GLU A 1 187 ? 16.150 -3.710 -20.917 1.00 93.75 187 GLU A CA 1
ATOM 1485 C C . GLU A 1 187 ? 15.155 -3.167 -19.884 1.00 93.75 187 GLU A C 1
ATOM 1487 O O . GLU A 1 187 ? 15.001 -3.774 -18.822 1.00 93.75 187 GLU A O 1
ATOM 1492 N N . ASN A 1 188 ? 14.414 -2.103 -20.213 1.00 93.88 188 ASN A N 1
ATOM 1493 C CA . ASN A 1 188 ? 13.411 -1.512 -19.321 1.00 93.88 188 ASN A CA 1
ATOM 1494 C C . ASN A 1 188 ? 12.278 -2.499 -19.024 1.00 93.88 188 ASN A C 1
ATOM 1496 O O . ASN A 1 188 ? 11.915 -2.689 -17.865 1.00 93.88 188 ASN A O 1
ATOM 1500 N N . ALA A 1 189 ? 11.788 -3.211 -20.042 1.00 94.25 189 ALA A N 1
ATOM 1501 C CA . ALA A 1 189 ? 10.769 -4.241 -19.860 1.00 94.25 189 ALA A CA 1
ATOM 1502 C C . ALA A 1 189 ? 11.260 -5.384 -18.952 1.00 94.25 189 ALA A C 1
ATOM 1504 O O . ALA A 1 189 ? 10.519 -5.875 -18.100 1.00 94.25 189 ALA A O 1
ATOM 1505 N N . ARG A 1 190 ? 12.527 -5.808 -19.087 1.00 93.38 190 ARG A N 1
ATOM 1506 C CA . ARG A 1 190 ? 13.131 -6.811 -18.192 1.00 93.38 190 ARG A CA 1
ATOM 1507 C C . ARG A 1 190 ? 13.273 -6.285 -16.764 1.00 93.38 190 ARG A C 1
ATOM 1509 O O . ARG A 1 190 ? 12.980 -7.030 -15.833 1.00 93.38 190 ARG A O 1
ATOM 1516 N N . SER A 1 191 ? 13.701 -5.033 -16.599 1.00 94.25 191 SER A N 1
ATOM 1517 C CA . SER A 1 191 ? 13.844 -4.388 -15.291 1.00 94.25 191 SER A CA 1
ATOM 1518 C C . SER A 1 191 ? 12.501 -4.306 -14.562 1.00 94.25 191 SER A C 1
ATOM 1520 O O . SER A 1 191 ? 12.405 -4.776 -13.431 1.00 94.25 191 SER A O 1
ATOM 1522 N N . LEU A 1 192 ? 11.442 -3.830 -15.228 1.00 95.69 192 LEU A N 1
ATOM 1523 C CA . LEU A 1 192 ? 10.097 -3.745 -14.647 1.00 95.69 192 LEU A CA 1
ATOM 1524 C C . LEU A 1 192 ? 9.504 -5.115 -14.324 1.00 95.69 192 LEU A C 1
ATOM 1526 O O . LEU A 1 192 ? 8.896 -5.275 -13.268 1.00 95.69 192 LEU A O 1
ATOM 1530 N N . ARG A 1 193 ? 9.710 -6.123 -15.183 1.00 95.62 193 ARG A N 1
ATOM 1531 C CA . ARG A 1 193 ? 9.283 -7.497 -14.878 1.00 95.62 193 ARG A CA 1
ATOM 1532 C C . ARG A 1 193 ? 9.992 -8.043 -13.644 1.00 95.62 193 ARG A C 1
ATOM 1534 O O . ARG A 1 193 ? 9.329 -8.593 -12.773 1.00 95.62 193 ARG A O 1
ATOM 1541 N N . GLY A 1 194 ? 11.309 -7.859 -13.543 1.00 95.44 194 GLY A N 1
ATOM 1542 C CA . GLY A 1 194 ? 12.079 -8.273 -12.367 1.00 95.44 194 GLY A CA 1
ATOM 1543 C C . GLY A 1 194 ? 11.627 -7.554 -11.093 1.00 95.44 194 GLY A C 1
ATOM 1544 O O . GLY A 1 194 ? 11.410 -8.200 -10.069 1.00 95.44 194 GLY A O 1
ATOM 1545 N N . PHE A 1 195 ? 11.407 -6.239 -11.179 1.00 96.38 195 PHE A N 1
ATOM 1546 C CA . PHE A 1 195 ? 10.849 -5.422 -10.101 1.00 96.38 195 PHE A CA 1
ATOM 1547 C C . PHE A 1 195 ? 9.481 -5.956 -9.643 1.00 96.38 195 PHE A C 1
ATOM 1549 O O . PHE A 1 195 ? 9.300 -6.257 -8.463 1.00 96.38 195 PHE A O 1
ATOM 1556 N N . ALA A 1 196 ? 8.540 -6.148 -10.572 1.00 96.62 196 ALA A N 1
ATOM 1557 C CA . ALA A 1 196 ? 7.191 -6.617 -10.268 1.00 96.62 196 ALA A CA 1
ATOM 1558 C C . ALA A 1 196 ? 7.190 -8.034 -9.683 1.00 96.62 196 ALA A C 1
ATOM 1560 O O . ALA A 1 196 ? 6.542 -8.273 -8.670 1.00 96.62 196 ALA A O 1
ATOM 1561 N N . GLN A 1 197 ? 7.963 -8.960 -10.261 1.00 96.69 197 GLN A N 1
ATOM 1562 C CA . GLN A 1 197 ? 8.095 -10.331 -9.757 1.00 96.69 197 GLN A CA 1
ATOM 1563 C C . GLN A 1 197 ? 8.632 -10.368 -8.328 1.00 96.69 197 GLN A C 1
ATOM 1565 O O . GLN A 1 197 ? 8.117 -11.124 -7.503 1.00 96.69 197 GLN A O 1
ATOM 1570 N N . LEU A 1 198 ? 9.641 -9.546 -8.021 1.00 96.94 198 LEU A N 1
ATOM 1571 C CA . LEU A 1 198 ? 10.206 -9.475 -6.678 1.00 96.94 198 LEU A CA 1
ATOM 1572 C C . LEU A 1 198 ? 9.180 -8.942 -5.672 1.00 96.94 198 LEU A C 1
ATOM 1574 O O . LEU A 1 198 ? 9.008 -9.524 -4.602 1.00 96.94 198 LEU A O 1
ATOM 1578 N N . VAL A 1 199 ? 8.492 -7.847 -5.999 1.00 97.12 199 VAL A N 1
ATOM 1579 C CA . VAL A 1 199 ? 7.501 -7.240 -5.098 1.00 97.12 199 VAL A CA 1
ATOM 1580 C C . VAL A 1 199 ? 6.286 -8.158 -4.924 1.00 97.12 199 VAL A C 1
ATOM 1582 O O . VAL A 1 199 ? 5.865 -8.396 -3.796 1.00 97.12 199 VAL A O 1
ATOM 1585 N N . PHE A 1 200 ? 5.763 -8.747 -6.002 1.00 97.69 200 PHE A N 1
ATOM 1586 C CA . PHE A 1 200 ? 4.631 -9.681 -5.942 1.00 97.69 200 PHE A CA 1
ATOM 1587 C C . PHE A 1 200 ? 4.982 -10.943 -5.153 1.00 97.69 200 PHE A C 1
ATOM 1589 O O . PHE A 1 200 ? 4.159 -11.439 -4.387 1.00 97.69 200 PHE A O 1
ATOM 1596 N N . GLY A 1 201 ? 6.213 -11.444 -5.300 1.00 97.38 201 GLY A N 1
ATOM 1597 C CA . GLY A 1 201 ? 6.725 -12.552 -4.497 1.00 97.38 201 GLY A CA 1
ATOM 1598 C C . GLY A 1 201 ? 6.691 -12.238 -3.001 1.00 97.38 201 GLY A C 1
ATOM 1599 O O . GLY A 1 201 ? 6.158 -13.030 -2.231 1.00 97.38 201 GLY A O 1
ATOM 1600 N N . GLN A 1 202 ? 7.168 -11.055 -2.605 1.00 97.19 202 GLN A N 1
ATOM 1601 C CA . GLN A 1 202 ? 7.145 -10.611 -1.207 1.00 97.19 202 GLN A CA 1
ATOM 1602 C C . GLN A 1 202 ? 5.721 -10.453 -0.662 1.00 97.19 202 GLN A C 1
ATOM 1604 O O . GLN A 1 202 ? 5.440 -10.926 0.438 1.00 97.19 202 GLN A O 1
ATOM 1609 N N . ILE A 1 203 ? 4.809 -9.839 -1.429 1.00 95.88 203 ILE A N 1
ATOM 1610 C CA . ILE A 1 203 ? 3.401 -9.696 -1.019 1.00 95.88 203 ILE A CA 1
ATOM 1611 C C . ILE A 1 203 ? 2.772 -11.077 -0.799 1.00 95.88 203 ILE A C 1
ATOM 1613 O O . ILE A 1 203 ? 2.145 -11.309 0.235 1.00 95.88 203 ILE A O 1
ATOM 1617 N N . ARG A 1 204 ? 2.987 -12.015 -1.729 1.00 95.31 204 ARG A N 1
ATOM 1618 C CA . AR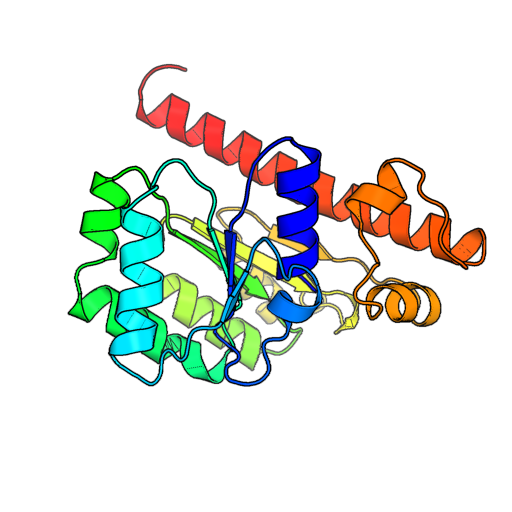G A 1 204 ? 2.493 -13.391 -1.609 1.00 95.31 204 ARG A CA 1
ATOM 1619 C C . ARG A 1 204 ? 3.061 -14.102 -0.382 1.00 95.31 204 ARG A C 1
ATOM 1621 O O . ARG A 1 204 ? 2.314 -14.767 0.327 1.00 95.31 204 ARG A O 1
ATOM 1628 N N . ASP A 1 205 ? 4.357 -13.968 -0.118 1.00 93.75 205 ASP A N 1
ATOM 1629 C CA . ASP A 1 205 ? 4.997 -14.602 1.037 1.00 93.75 205 ASP A CA 1
ATOM 1630 C C . ASP A 1 205 ? 4.460 -14.052 2.362 1.00 93.75 205 ASP A C 1
ATOM 1632 O O . ASP A 1 205 ? 4.315 -14.804 3.328 1.00 93.75 205 ASP A O 1
ATOM 1636 N N . ILE A 1 206 ? 4.145 -12.754 2.412 1.00 91.94 206 ILE A N 1
ATOM 1637 C CA . ILE A 1 206 ? 3.449 -12.152 3.547 1.00 91.94 206 ILE A CA 1
ATOM 1638 C C . ILE A 1 206 ? 2.058 -12.780 3.666 1.00 91.94 206 ILE A C 1
ATOM 1640 O O . ILE A 1 206 ? 1.791 -13.405 4.686 1.00 91.94 206 ILE A O 1
ATOM 1644 N N . GLN A 1 207 ? 1.220 -12.731 2.626 1.00 87.25 207 GLN A N 1
ATOM 1645 C CA . GLN A 1 207 ? -0.137 -13.304 2.657 1.00 87.25 207 GLN A CA 1
ATOM 1646 C C . GLN A 1 207 ? -0.171 -14.779 3.087 1.00 87.25 207 GLN A C 1
ATOM 1648 O O . GLN A 1 207 ? -0.966 -15.151 3.939 1.00 87.25 207 GLN A O 1
ATOM 1653 N N . LEU A 1 208 ? 0.746 -15.614 2.598 1.00 86.12 208 LEU A N 1
ATOM 1654 C CA . LEU A 1 208 ? 0.813 -17.021 3.005 1.00 86.12 208 LEU A CA 1
ATOM 1655 C C . LEU A 1 208 ? 1.147 -17.194 4.492 1.00 86.12 208 LEU A C 1
ATOM 1657 O O . LEU A 1 208 ? 0.580 -18.055 5.164 1.00 86.12 208 LEU A O 1
ATOM 1661 N N . LYS A 1 209 ? 2.076 -16.392 5.031 1.00 83.38 209 LYS A N 1
ATOM 1662 C CA . LYS A 1 209 ? 2.388 -16.417 6.471 1.00 83.38 209 LYS A CA 1
ATOM 1663 C C . LYS A 1 209 ? 1.178 -16.000 7.295 1.00 83.38 209 LYS A C 1
ATOM 1665 O O . LYS A 1 209 ? 0.949 -16.566 8.361 1.00 83.38 209 LYS A O 1
ATOM 1670 N N . LEU A 1 210 ? 0.436 -15.024 6.793 1.00 76.81 210 LEU A N 1
ATOM 1671 C CA . LEU A 1 210 ? -0.765 -14.505 7.415 1.00 76.81 210 LEU A CA 1
ATOM 1672 C C . LEU A 1 210 ? -1.873 -15.568 7.475 1.00 76.81 210 LEU A C 1
ATOM 1674 O O . LEU A 1 210 ? -2.334 -15.885 8.570 1.00 76.81 210 LEU A O 1
ATOM 1678 N N . ASP A 1 211 ? -2.177 -16.218 6.351 1.00 79.75 211 ASP A N 1
ATOM 1679 C CA . ASP A 1 211 ? -3.163 -17.304 6.282 1.00 79.75 211 ASP A CA 1
ATOM 1680 C C . ASP A 1 211 ? -2.812 -18.452 7.248 1.00 79.75 211 ASP A C 1
ATOM 1682 O O . ASP A 1 211 ? -3.669 -18.981 7.954 1.00 79.75 211 ASP A O 1
ATOM 1686 N N . ILE A 1 212 ? -1.527 -18.818 7.351 1.00 71.00 212 ILE A N 1
ATOM 1687 C CA . ILE A 1 212 ? -1.059 -19.856 8.289 1.00 71.00 212 ILE A CA 1
ATOM 1688 C C . ILE A 1 212 ? -1.271 -19.439 9.750 1.00 71.00 212 ILE A C 1
ATOM 1690 O O . ILE A 1 212 ? -1.626 -20.275 10.586 1.00 71.00 212 ILE A O 1
ATOM 1694 N N . VAL A 1 213 ? -1.011 -18.175 10.091 1.00 71.81 213 VAL A N 1
ATOM 1695 C CA . VAL A 1 213 ? -1.222 -17.665 11.454 1.00 71.81 213 VAL A CA 1
ATOM 1696 C C . VAL A 1 213 ? -2.702 -17.727 11.821 1.00 71.81 213 VAL A C 1
ATOM 1698 O O . VAL A 1 213 ? -3.026 -18.132 12.939 1.00 71.81 213 VAL A O 1
ATOM 1701 N N . ASP A 1 214 ? -3.596 -17.396 10.895 1.00 75.44 214 ASP A N 1
ATOM 1702 C CA . ASP A 1 214 ? -5.034 -17.423 11.159 1.00 75.44 214 ASP A CA 1
ATOM 1703 C C . ASP A 1 214 ? -5.569 -18.854 11.256 1.00 75.44 214 ASP A C 1
ATOM 1705 O O . ASP A 1 214 ? -6.302 -19.168 12.196 1.00 75.44 214 ASP A O 1
ATOM 1709 N N . LEU A 1 215 ? -5.094 -19.773 10.408 1.00 71.00 215 LEU A N 1
ATOM 1710 C CA . LEU A 1 215 ? -5.391 -21.206 10.537 1.00 71.00 215 LEU A CA 1
ATOM 1711 C C . LEU A 1 215 ? -4.986 -21.767 11.911 1.00 71.00 215 LEU A C 1
ATOM 1713 O O . LEU A 1 215 ? -5.740 -22.539 12.510 1.00 71.00 215 LEU A O 1
ATOM 1717 N N . LYS A 1 216 ? -3.833 -21.347 12.450 1.00 68.81 216 LYS A N 1
ATOM 1718 C CA . LYS A 1 216 ? -3.394 -21.728 13.805 1.00 68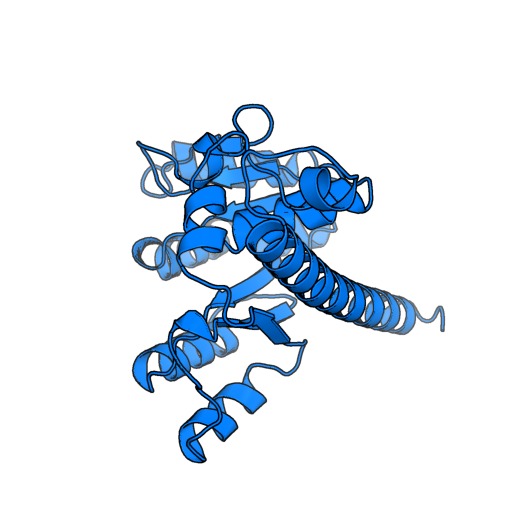.81 216 LYS A CA 1
ATOM 1719 C C . LYS A 1 216 ? -4.298 -21.158 14.894 1.00 68.81 216 LYS A C 1
ATOM 1721 O O . LYS A 1 216 ? -4.629 -21.874 15.836 1.00 68.81 216 LYS A O 1
ATOM 1726 N N . LYS A 1 217 ? -4.734 -19.897 14.779 1.00 71.56 217 LYS A N 1
ATOM 1727 C CA . LYS A 1 217 ? -5.697 -19.295 15.726 1.00 71.56 217 LYS A CA 1
ATOM 1728 C C . LYS A 1 217 ? -7.030 -20.047 15.737 1.00 71.56 217 LYS A C 1
ATOM 1730 O O . LYS A 1 217 ? -7.659 -20.149 16.785 1.00 71.56 217 LYS A O 1
ATOM 1735 N N . MET A 1 218 ? -7.434 -20.598 14.593 1.00 75.81 218 MET A N 1
ATOM 1736 C CA . MET A 1 218 ? -8.643 -21.414 14.446 1.00 75.81 218 MET A CA 1
ATOM 1737 C C . MET A 1 218 ? -8.466 -22.874 14.905 1.00 75.81 218 MET A C 1
ATOM 1739 O O . MET A 1 218 ? -9.434 -23.632 14.895 1.00 75.81 218 MET A O 1
ATOM 1743 N N . GLY A 1 219 ? -7.257 -23.288 15.307 1.00 64.56 219 GLY A N 1
ATOM 1744 C CA . GLY A 1 219 ? -6.962 -24.659 15.735 1.00 64.56 219 GLY A CA 1
ATOM 1745 C C . GLY A 1 219 ? -6.983 -25.690 14.601 1.00 64.56 219 GLY A C 1
ATOM 1746 O O . GLY A 1 219 ? -7.198 -26.873 14.861 1.00 64.56 219 GLY A O 1
ATOM 1747 N N . LEU A 1 220 ? -6.804 -25.252 13.351 1.00 61.22 220 LEU A N 1
ATOM 1748 C CA . LEU A 1 220 ? -6.885 -26.107 12.161 1.00 61.22 220 LEU A CA 1
ATOM 1749 C C . LEU A 1 220 ? -5.534 -26.701 11.733 1.00 61.22 220 LEU A C 1
ATOM 1751 O O . LEU A 1 220 ? -5.519 -27.610 10.902 1.00 61.22 220 LEU A O 1
ATOM 1755 N N . VAL A 1 221 ? -4.418 -26.205 12.284 1.00 61.69 221 VAL A N 1
ATOM 1756 C CA . VAL A 1 221 ? -3.037 -26.662 12.031 1.00 61.69 221 VAL A CA 1
ATOM 1757 C C . VAL A 1 221 ? -2.191 -26.514 13.292 1.00 61.69 221 VAL A C 1
ATOM 1759 O O . VAL A 1 221 ? -2.378 -25.500 14.002 1.00 61.69 221 VAL A O 1
#

Mean predicted aligned error: 4.29 Å

Solvent-accessible surface area (backbone atoms only — not comparable to full-atom values): 12400 Å² total; per-residue (Å²): 108,69,66,55,54,53,48,31,44,39,46,68,73,73,47,69,58,38,33,40,17,46,44,53,88,81,23,69,64,30,61,57,32,66,94,42,38,45,75,23,41,70,91,36,70,68,25,43,51,52,56,53,53,55,47,68,74,46,40,91,51,50,76,45,72,46,70,51,77,95,48,46,70,61,51,53,52,50,35,58,79,66,48,40,66,62,54,37,46,75,58,67,40,77,50,70,45,78,45,80,40,52,60,40,73,66,42,48,49,52,51,46,49,47,71,72,72,51,93,58,78,39,44,31,35,25,41,43,42,75,71,41,70,45,66,81,39,72,72,52,30,51,55,51,55,68,51,29,76,69,29,62,41,67,43,69,70,67,58,67,76,42,52,54,53,67,68,45,48,86,56,47,69,40,47,50,68,77,63,54,87,64,105,56,57,76,64,35,51,50,50,51,44,52,50,46,53,52,40,47,49,40,52,50,55,40,52,55,53,50,56,53,53,50,38,39,77,71,69,76,101

Foldseek 3Di:
DVLQLVCLLCVLVPAQEAEEFCPPDPGDVCLQPVPRYDYAPLVDPVSLCVVLVVCLVCVVHHYHYNDDPVCVVVNQVSCVVVVSQVSSVVSVHFFEAEQEAALDPVSLVVLLCCLPPGDGPYYEYEYECLRPDQCPDDVSVVSSVVRHVLHYFYQYDFDPQLVVQVSDSHDHLNCLLVPDDDPDDPVSSVRSVVRSVRRSVRVVVSVVVVVVVVCVVVVND

Radius of gyration: 17.8 Å; Cα contacts (8 Å, |Δi|>4): 299; chains: 1; bounding box: 44×43×44 Å

Secondary structure (DSSP, 8-state):
-HHHHHHHHHHHTT---EEEE-STTT-HHHHH-GGGEEE--TTSHHHHHHHHHHHHHSTTS-EEEE--GGGHHHHHHHHHHTTHHHHHHHTT---EEEEEE-SSHHHHHHHHHHHHHS--SEEEEEEEGGG--GGGSHHHHHHHHHH-TT-EEEE----HHHHHHTTSTT--HHHHHHT---S--HHHHHHHHHHHHHHHHHHHHHHHHHHHHHHHHTT--

pLDDT: mean 91.63, std 6.2, range [61.22, 97.88]

Sequence (221 aa):
MLTRLYTDFLLAVGRDPLVIDANSPEGTAAGYYPDRSIIVDLNRVKGQMTALDTMLMMPERDYLIDLPARLFSKFFDVLEELNFIEESRAAGLELIILFIVEPSMSSLKTAKDVYLSYPHDRFIAVRNEAFGHVLDRYEEAKIYFDISAYGEIAMPECGKQAMEAVADPEFSFRALLDGEDYDLSPENARSLRGFAQLVFGQIRDIQLKLDIVDLKKMGLV

Nearest PDB structures (foldseek):
  4d8w-assembly1_B  TM=2.518E-01  e=1.125E-01  Salmonella enterica subsp. enterica serovar Typhimurium
  1ve5-assembly1_D  TM=2.433E-01  e=5.392E-01  Thermus thermophilus HB8
  1ve5-assembly1_A  TM=2.846E-01  e=1.332E+00  Thermus thermophilus HB8
  1ve5-assembly1_B  TM=2.851E-01  e=2.158E+00  Thermus thermophilus HB8
  1ve5-assembly1_C  TM=2.857E-01  e=2.917E+00  Thermus thermophilus HB8